Protein AF-A0A059NV87-F1 (afdb_monomer)

Foldseek 3Di:
DCLLPVDCVVVVVVLVVLVVQQCQAQQNVLFQAPPVPSDGASAAFPCCPLVVNPGTYGDLLRLLVSLVVLLVSLVVCVVVVVVVCNVSSVVSLVSSVRSLVVQLDPQQKDDPDQQAIAGAADDDDDPADGPRRWHFGQLLSLSSLLSVLSSCVSVVHCSCVSVSRNHLLCCVPPFWDADPVLRATWGFRGRPPTPDTDTDFLQSVLSSVVSVVSCVPVSVHDSDDLSNLVRHLSLLVVQWAVPDQLIWGARHSDDDPPDPDGTHDPVGHPCLLSLLSCLLSCLSPVVSVVSSVSNCVRCVVVDDPVSVVNSVVSNSVSVSD

pLDDT: mean 88.06, std 12.34, range [37.28, 98.75]

Secondary structure (DSSP, 8-state):
-HHHH--THHHHHHHHHHHHHHHTSHHHHTPPPTTSSSPPPSS-B-TTGGGTTS---B-HHHHHHHHHHHHHHHHHHHHTT-GGGHHHHHHHHHHHHHHHTTT--GGGEEESSSS-EEEPPPP-SSS--BTTTB-S--GGGHHHHHHHHHHHHHHT--TTHHHHHHHHHHIIIII-EEETTTTEEE-BSS-TTSSS--BPBHHHHHHHHHHHHHHHHTT---SS-HHHHHHHHTHHHHHEE-SSSSPEE-SBSS--TT-S-S-B-GGG-TTGGGGGGGGGGGGT-HHHHHHHHHHHHHHTTTS-HHHHHHHHHHHHHHHT-

InterPro domains:
  IPR008928 Six-hairpin glycosidase superfamily [SSF48208] (1-237)

Structure (mmCIF, N/CA/C/O backbone):
data_AF-A0A059NV87-F1
#
_entry.id   AF-A0A059NV87-F1
#
loop_
_atom_site.group_PDB
_atom_site.id
_atom_site.type_symbol
_atom_site.label_atom_id
_atom_site.label_alt_id
_atom_site.label_comp_id
_atom_site.label_asym_id
_atom_site.label_entity_id
_atom_site.label_seq_id
_atom_site.pdbx_PDB_ins_code
_atom_site.Cartn_x
_atom_site.Cartn_y
_atom_site.Cartn_z
_atom_site.occupancy
_atom_site.B_iso_or_equiv
_atom_site.auth_seq_id
_atom_site.auth_comp_id
_atom_site.auth_asym_id
_atom_site.auth_atom_id
_atom_site.pdbx_PDB_model_num
ATOM 1 N N . MET A 1 1 ? -1.826 -10.999 12.608 1.00 88.25 1 MET A N 1
ATOM 2 C CA . MET A 1 1 ? -1.957 -11.795 13.847 1.00 88.25 1 MET A CA 1
ATOM 3 C C . MET A 1 1 ? -3.410 -11.966 14.254 1.00 88.25 1 MET A C 1
ATOM 5 O O . MET A 1 1 ? -3.909 -13.030 13.952 1.00 88.25 1 MET A O 1
ATOM 9 N N . TYR A 1 2 ? -4.122 -10.963 14.798 1.00 92.38 2 TYR A N 1
ATOM 10 C CA . TYR A 1 2 ? -5.542 -11.130 15.187 1.00 92.38 2 TYR A CA 1
ATOM 11 C C . TYR A 1 2 ? -6.409 -11.797 14.104 1.00 92.38 2 TYR A C 1
ATOM 13 O O . TYR A 1 2 ? -7.003 -12.829 14.375 1.00 92.38 2 TYR A O 1
ATOM 21 N N . LYS A 1 3 ? -6.399 -11.284 12.859 1.00 87.38 3 LYS A N 1
ATOM 22 C CA . LYS A 1 3 ? -7.181 -11.863 11.742 1.00 87.38 3 LYS A CA 1
ATOM 23 C C . LYS A 1 3 ? -6.909 -13.361 11.493 1.00 87.38 3 LYS A C 1
ATOM 25 O O . LYS A 1 3 ? -7.774 -14.028 10.958 1.00 87.38 3 LYS A O 1
ATOM 30 N N . ALA A 1 4 ? -5.734 -13.862 11.874 1.00 87.75 4 ALA A N 1
ATOM 31 C CA . ALA A 1 4 ? -5.330 -15.257 11.699 1.00 87.75 4 ALA A CA 1
ATOM 32 C C . ALA A 1 4 ? -5.584 -16.130 12.941 1.00 87.75 4 ALA A C 1
ATOM 34 O O . ALA A 1 4 ? -5.682 -17.342 12.830 1.00 87.75 4 ALA A O 1
ATOM 35 N N . THR A 1 5 ? -5.630 -15.545 14.142 1.00 90.38 5 THR A N 1
ATOM 36 C CA . THR A 1 5 ? -5.678 -16.317 15.398 1.00 90.38 5 THR A CA 1
ATOM 37 C C . THR A 1 5 ? -6.945 -16.096 16.216 1.00 90.38 5 THR A C 1
ATOM 39 O O . THR A 1 5 ? -7.173 -16.832 17.169 1.00 90.38 5 THR A O 1
ATOM 42 N N . GLY A 1 6 ? -7.714 -15.044 15.925 1.00 91.88 6 GLY A N 1
ATOM 43 C CA . GLY A 1 6 ? -8.832 -14.577 16.752 1.00 91.88 6 GLY A CA 1
ATOM 44 C C . GLY A 1 6 ? -8.427 -14.046 18.135 1.00 91.88 6 GLY A C 1
ATOM 45 O O . GLY A 1 6 ? -9.288 -13.738 18.948 1.00 91.88 6 GLY A O 1
ATOM 46 N N . ASP A 1 7 ? -7.126 -13.942 18.427 1.00 95.44 7 ASP A N 1
ATOM 47 C CA . ASP A 1 7 ? -6.624 -13.611 19.767 1.00 95.44 7 ASP A CA 1
ATOM 48 C C . ASP A 1 7 ? -6.532 -12.088 19.959 1.00 95.44 7 ASP A C 1
ATOM 50 O O . ASP A 1 7 ? -5.667 -11.415 19.381 1.00 95.44 7 ASP A O 1
ATOM 54 N N . GLU A 1 8 ? -7.442 -11.549 20.771 1.00 97.06 8 GLU A N 1
ATOM 55 C CA . GLU A 1 8 ? -7.602 -10.116 21.040 1.00 97.06 8 GLU A CA 1
ATOM 56 C C . GLU A 1 8 ? -6.359 -9.461 21.648 1.00 97.06 8 GLU A C 1
ATOM 58 O O . GLU A 1 8 ? -6.149 -8.266 21.430 1.00 97.06 8 GLU A O 1
ATOM 63 N N . LYS A 1 9 ? -5.454 -10.221 22.288 1.00 97.12 9 LYS A N 1
ATOM 64 C CA . LYS A 1 9 ? -4.198 -9.670 22.832 1.00 97.12 9 LYS A CA 1
ATOM 65 C C . LYS A 1 9 ? -3.378 -8.928 21.772 1.00 97.12 9 LYS A C 1
ATOM 67 O O . LYS A 1 9 ? -2.636 -7.997 22.070 1.00 97.12 9 LYS A O 1
ATOM 72 N N . TYR A 1 10 ? -3.487 -9.336 20.503 1.00 95.81 10 TYR A N 1
ATOM 73 C CA . TYR A 1 10 ? -2.784 -8.671 19.406 1.00 95.81 10 TYR A CA 1
ATOM 74 C C . TYR A 1 10 ? -3.378 -7.297 19.076 1.00 95.81 10 TYR A C 1
ATOM 76 O O . TYR A 1 10 ? -2.648 -6.424 18.610 1.00 95.81 10 TYR A O 1
ATOM 84 N N . LEU A 1 11 ? -4.674 -7.096 19.321 1.00 97.81 11 LEU A N 1
ATOM 85 C CA . LEU A 1 11 ? -5.331 -5.794 19.223 1.00 97.81 11 LEU A CA 1
ATOM 86 C C . LEU A 1 11 ? -4.971 -4.922 20.432 1.00 97.81 11 LEU A C 1
ATOM 88 O O . LEU A 1 11 ? -4.608 -3.761 20.249 1.00 97.81 11 LEU A O 1
ATOM 92 N N . GLU A 1 12 ? -4.955 -5.495 21.640 1.00 98.06 12 GLU A N 1
ATOM 93 C CA . GLU A 1 12 ? -4.510 -4.809 22.863 1.00 98.06 12 GLU A CA 1
ATOM 94 C C . GLU A 1 12 ? -3.076 -4.275 22.739 1.00 98.06 12 GLU A C 1
ATOM 96 O O . GLU A 1 12 ? -2.795 -3.142 23.126 1.00 98.06 12 GLU A O 1
ATOM 101 N N . LEU A 1 13 ? -2.173 -5.059 22.138 1.00 97.00 13 LEU A N 1
ATOM 102 C CA . LEU A 1 13 ? -0.797 -4.642 21.851 1.00 97.00 13 LEU A CA 1
ATOM 103 C C . LEU A 1 13 ? -0.711 -3.565 20.759 1.00 97.00 13 LEU A C 1
ATOM 105 O O . LEU A 1 13 ? 0.223 -2.764 20.764 1.00 97.00 13 LEU A O 1
ATOM 109 N N . PHE A 1 14 ? -1.655 -3.536 19.816 1.00 97.44 14 PHE A N 1
ATOM 110 C CA . PHE A 1 14 ? -1.652 -2.589 18.701 1.00 97.44 14 PHE A CA 1
ATOM 111 C C . PHE A 1 14 ? -2.090 -1.180 19.122 1.00 97.44 14 PHE A C 1
ATOM 113 O O . PHE A 1 14 ? -1.459 -0.193 18.734 1.00 97.44 14 PHE A O 1
ATOM 120 N N . VAL A 1 15 ? -3.150 -1.077 19.931 1.00 98.56 15 VAL A N 1
ATOM 121 C CA . VAL A 1 15 ? -3.757 0.198 20.353 1.00 98.56 15 VAL A CA 1
ATOM 122 C C . VAL A 1 15 ? -2.748 1.225 20.894 1.00 98.56 15 VAL A C 1
ATOM 124 O O . VAL A 1 15 ? -2.749 2.348 20.379 1.00 98.56 15 VAL A O 1
ATOM 127 N N . PRO A 1 16 ? -1.873 0.914 21.876 1.00 98.44 16 PRO A N 1
ATOM 128 C CA . PRO A 1 16 ? -0.924 1.899 22.397 1.00 98.44 16 PRO A CA 1
ATOM 129 C C . PRO A 1 16 ? 0.066 2.390 21.332 1.00 98.44 16 PRO A C 1
ATOM 131 O O . PRO A 1 16 ? 0.464 3.554 21.364 1.00 98.44 16 PRO A O 1
ATOM 134 N N . GLN A 1 17 ? 0.403 1.554 20.345 1.00 97.75 17 GLN A N 1
ATOM 135 C CA . GLN A 1 17 ? 1.324 1.931 19.271 1.00 97.75 17 GLN A CA 1
ATOM 136 C C . GLN A 1 17 ? 0.659 2.866 18.266 1.00 97.75 17 GLN A C 1
ATOM 138 O O . GLN A 1 17 ? 1.257 3.867 17.877 1.00 97.75 17 GLN A O 1
ATOM 143 N N . ALA A 1 18 ? -0.595 2.599 17.898 1.00 98.31 18 ALA A N 1
ATOM 144 C CA . ALA A 1 18 ? -1.378 3.507 17.064 1.00 98.31 18 ALA A CA 1
ATOM 145 C C . ALA A 1 18 ? -1.613 4.861 17.761 1.00 98.31 18 ALA A C 1
ATOM 147 O O . ALA A 1 18 ? -1.457 5.914 17.139 1.00 98.31 18 ALA A O 1
ATOM 148 N N . ASP A 1 19 ? -1.907 4.859 19.066 1.00 98.56 19 ASP A N 1
ATOM 149 C CA . ASP A 1 19 ? -1.998 6.090 19.860 1.00 98.56 19 ASP A CA 1
ATOM 150 C C . ASP A 1 19 ? -0.677 6.872 19.847 1.00 98.56 19 ASP A C 1
ATOM 152 O O . ASP A 1 19 ? -0.679 8.080 19.593 1.00 98.56 19 ASP A O 1
ATOM 156 N N . TYR A 1 20 ? 0.452 6.191 20.071 1.00 98.50 20 TYR A N 1
ATOM 157 C CA . TYR A 1 20 ? 1.771 6.813 20.020 1.00 98.50 20 TYR A CA 1
ATOM 158 C C . TYR A 1 20 ? 2.063 7.408 18.640 1.00 98.50 20 TYR A C 1
ATOM 160 O O . TYR A 1 20 ? 2.446 8.572 18.555 1.00 98.50 20 TYR A O 1
ATOM 168 N N . ILE A 1 21 ? 1.805 6.677 17.555 1.00 98.38 21 ILE A N 1
ATOM 169 C CA . ILE A 1 21 ? 1.986 7.154 16.177 1.00 98.38 21 ILE A CA 1
ATOM 170 C C . ILE A 1 21 ? 1.263 8.492 15.948 1.00 98.38 21 ILE A C 1
ATOM 172 O O . ILE A 1 21 ? 1.860 9.433 15.419 1.00 98.38 21 ILE A O 1
ATOM 176 N N . PHE A 1 22 ? 0.018 8.639 16.411 1.00 98.56 22 PHE A N 1
ATOM 177 C CA . PHE A 1 22 ? -0.718 9.903 16.281 1.00 98.56 22 PHE A CA 1
ATOM 178 C C . PHE A 1 22 ? -0.204 11.036 17.180 1.00 98.56 22 PHE A C 1
ATOM 180 O O . PHE A 1 22 ? -0.479 12.202 16.890 1.00 98.56 22 PHE A O 1
ATOM 187 N N . THR A 1 23 ? 0.560 10.735 18.235 1.00 98.00 23 THR A N 1
ATOM 188 C CA . THR A 1 23 ? 1.282 11.762 19.012 1.00 98.00 23 THR A CA 1
ATOM 189 C C . THR A 1 23 ? 2.502 12.305 18.270 1.00 98.00 23 THR A C 1
ATOM 191 O O . THR A 1 23 ? 2.997 13.369 18.624 1.00 98.00 23 THR A O 1
ATOM 194 N N . GLN A 1 24 ? 2.968 11.591 17.241 1.00 98.00 24 GLN A N 1
ATOM 195 C CA . GLN A 1 24 ? 4.155 11.936 16.460 1.00 98.00 24 GLN A CA 1
ATOM 196 C C . GLN A 1 24 ? 3.833 12.676 15.155 1.00 98.00 24 GLN A C 1
ATOM 198 O O . GLN A 1 24 ? 4.719 12.822 14.316 1.00 98.00 24 GLN A O 1
ATOM 203 N N . THR A 1 25 ? 2.591 13.128 14.954 1.00 98.06 25 THR A N 1
ATOM 204 C CA . THR A 1 25 ? 2.266 13.979 13.800 1.00 98.06 25 THR A CA 1
ATOM 205 C C . THR A 1 25 ? 2.910 15.355 13.938 1.00 98.06 25 THR A C 1
ATOM 207 O O . THR A 1 25 ? 3.085 15.870 15.044 1.00 98.06 25 THR A O 1
ATOM 210 N N . ASP A 1 26 ? 3.208 15.989 12.810 1.00 97.06 26 ASP A N 1
ATOM 211 C CA . ASP A 1 26 ? 3.838 17.305 12.758 1.00 97.06 26 ASP A CA 1
ATOM 212 C C . ASP A 1 26 ? 2.993 18.371 13.476 1.00 97.06 26 ASP A C 1
ATOM 214 O O . ASP A 1 26 ? 3.544 19.193 14.203 1.00 97.06 26 ASP A O 1
ATOM 218 N N . GLU A 1 27 ? 1.657 18.300 13.384 1.00 97.12 27 GLU A N 1
ATOM 219 C CA . GLU A 1 27 ? 0.711 19.117 14.169 1.00 97.12 27 GLU A CA 1
ATOM 220 C C . GLU A 1 27 ? 0.956 19.019 15.682 1.00 97.12 27 GLU A C 1
ATOM 222 O O . GLU A 1 27 ? 0.877 20.023 16.389 1.00 97.12 27 GLU A O 1
ATOM 227 N N . LYS A 1 28 ? 1.241 17.822 16.204 1.00 97.50 28 LYS A N 1
ATOM 228 C CA . LYS A 1 28 ? 1.484 17.611 17.641 1.00 97.50 28 LYS A CA 1
ATOM 229 C C . LYS A 1 28 ? 2.886 18.008 18.067 1.00 97.50 28 LYS A C 1
ATOM 231 O O . LYS A 1 28 ? 3.078 18.388 19.219 1.00 97.50 28 LYS A O 1
ATOM 236 N N . LEU A 1 29 ? 3.836 17.931 17.145 1.00 97.06 29 LEU A N 1
ATOM 237 C CA . LEU A 1 29 ? 5.232 18.268 17.388 1.00 97.06 29 LEU A CA 1
ATOM 238 C C . LEU A 1 29 ? 5.560 19.738 17.087 1.00 97.06 29 LEU A C 1
ATOM 240 O O . LEU A 1 29 ? 6.659 20.181 17.406 1.00 97.06 29 LEU A O 1
ATOM 244 N N . GLY A 1 30 ? 4.631 20.492 16.490 1.00 95.44 30 GLY A N 1
ATOM 245 C CA . GLY A 1 30 ? 4.865 21.871 16.054 1.00 95.44 30 GLY A CA 1
ATOM 246 C C . GLY A 1 30 ? 5.867 21.970 14.902 1.00 95.44 30 GLY A C 1
ATOM 247 O O . GLY A 1 30 ? 6.581 22.963 14.790 1.00 95.44 30 GLY A O 1
ATOM 248 N N . VAL A 1 31 ? 5.963 20.928 14.071 1.00 94.50 31 VAL A N 1
ATOM 249 C CA . VAL A 1 31 ? 6.853 20.900 12.905 1.00 94.50 31 VAL A CA 1
ATOM 250 C C . VAL A 1 31 ? 6.150 21.607 11.754 1.00 94.50 31 VAL A C 1
ATOM 252 O O . VAL A 1 31 ? 5.047 21.224 11.361 1.00 94.50 31 VAL A O 1
ATOM 255 N N . GLU A 1 32 ? 6.746 22.679 11.244 1.00 91.44 32 GLU A N 1
ATOM 256 C CA . GLU A 1 32 ? 6.192 23.410 10.107 1.00 91.44 32 GLU A CA 1
ATOM 257 C C . GLU A 1 32 ? 6.272 22.555 8.842 1.00 91.44 32 GLU A C 1
ATOM 259 O O . GLU A 1 32 ? 7.299 21.932 8.549 1.00 91.44 32 GLU A O 1
ATOM 264 N N . SER A 1 33 ? 5.163 22.517 8.113 1.00 86.62 33 SER A N 1
ATOM 265 C CA . SER A 1 33 ? 5.067 21.787 6.865 1.00 86.62 33 SER A CA 1
ATOM 266 C C . SER A 1 33 ? 5.669 22.568 5.710 1.00 86.62 33 SER A C 1
ATOM 268 O O . SER A 1 33 ? 5.784 23.787 5.716 1.00 86.62 33 SER A O 1
ATOM 270 N N . PHE A 1 34 ? 5.991 21.818 4.673 1.00 79.38 34 PHE A N 1
ATOM 271 C CA . PHE A 1 34 ? 6.418 22.299 3.383 1.00 79.38 34 PHE A CA 1
ATOM 272 C C . PHE A 1 34 ? 5.552 23.418 2.762 1.00 79.38 34 PHE A C 1
ATOM 274 O O . PHE A 1 34 ? 6.098 24.155 1.967 1.00 79.38 34 PHE A O 1
ATOM 281 N N . THR A 1 35 ? 4.280 23.638 3.126 1.00 76.25 35 THR A N 1
ATOM 282 C CA . THR A 1 35 ? 3.325 24.478 2.361 1.00 76.25 35 THR A CA 1
ATOM 283 C C . THR A 1 35 ? 3.561 25.996 2.341 1.00 76.25 35 THR A C 1
ATOM 285 O O . THR A 1 35 ? 2.733 26.704 1.775 1.00 76.25 35 THR A O 1
ATOM 288 N N . ASP A 1 36 ? 4.629 26.521 2.948 1.00 71.12 36 ASP A N 1
ATOM 289 C CA . ASP A 1 36 ? 4.913 27.966 3.090 1.00 71.12 36 ASP A CA 1
ATOM 290 C C . ASP A 1 36 ? 3.774 28.774 3.760 1.00 71.12 36 ASP A C 1
ATOM 292 O O . ASP A 1 36 ? 3.659 29.993 3.614 1.00 71.12 36 ASP A O 1
ATOM 296 N N . THR A 1 37 ? 2.899 28.103 4.515 1.00 80.00 37 THR A N 1
ATOM 297 C CA . THR A 1 37 ? 1.749 28.721 5.200 1.00 80.00 37 THR A CA 1
ATOM 298 C C . THR A 1 37 ? 1.910 28.790 6.721 1.00 80.00 37 THR A C 1
ATOM 300 O O . THR A 1 37 ? 0.931 29.085 7.405 1.00 80.00 37 THR A O 1
ATOM 303 N N . ASN A 1 38 ? 3.089 28.484 7.279 1.00 83.62 38 ASN A N 1
ATOM 304 C CA . ASN A 1 38 ? 3.307 28.323 8.726 1.00 83.62 38 ASN A CA 1
ATOM 305 C C . ASN A 1 38 ? 2.364 27.295 9.385 1.00 83.62 38 ASN A C 1
ATOM 307 O O . ASN A 1 38 ? 2.026 27.406 10.564 1.00 83.62 38 ASN A O 1
ATOM 311 N N . LEU A 1 39 ? 1.887 26.306 8.618 1.00 89.31 39 LEU A N 1
ATOM 312 C CA . LEU A 1 39 ? 0.988 25.270 9.126 1.00 89.31 39 LEU A CA 1
ATOM 313 C C . LEU A 1 39 ? 1.775 24.018 9.492 1.00 89.31 39 LEU A C 1
ATOM 315 O O . LEU A 1 39 ? 2.575 23.532 8.695 1.00 89.31 39 LEU A O 1
ATOM 319 N N . SER A 1 40 ? 1.469 23.447 10.653 1.00 94.50 40 SER A N 1
ATOM 320 C CA . SER A 1 40 ? 1.832 22.074 11.007 1.00 94.50 40 SER A CA 1
ATOM 321 C C . SER A 1 40 ? 0.678 21.138 10.655 1.00 94.50 40 SER A C 1
ATOM 323 O O . SER A 1 40 ? -0.462 21.361 11.065 1.00 94.50 40 SER A O 1
ATOM 325 N N . LEU A 1 41 ? 0.954 20.102 9.863 1.00 93.88 41 LEU A N 1
ATOM 326 C CA . LEU A 1 41 ? -0.080 19.228 9.306 1.00 93.88 41 LEU A CA 1
ATOM 327 C C . LEU A 1 41 ? -0.333 18.005 10.202 1.00 93.88 41 LEU A C 1
ATOM 329 O O . LEU A 1 41 ? 0.594 17.505 10.838 1.00 93.88 41 LEU A O 1
ATOM 333 N N . PRO A 1 42 ? -1.563 17.460 10.243 1.00 96.75 42 PRO A N 1
ATOM 334 C CA . PRO A 1 42 ? -1.883 16.250 11.004 1.00 96.75 42 PRO A CA 1
ATOM 335 C C . PRO A 1 42 ? -1.382 14.963 10.310 1.00 96.75 42 PRO A C 1
ATOM 337 O O . PRO A 1 42 ? -2.140 14.012 10.142 1.00 96.75 42 PRO A O 1
ATOM 340 N N . ALA A 1 43 ? -0.116 14.936 9.892 1.00 95.31 43 ALA A N 1
ATOM 341 C CA . ALA A 1 43 ? 0.566 13.801 9.268 1.00 95.31 43 ALA A CA 1
ATOM 342 C C . ALA A 1 43 ? 2.051 13.772 9.662 1.00 95.31 43 ALA A C 1
ATOM 344 O O . ALA A 1 43 ? 2.461 14.490 10.570 1.00 95.31 43 ALA A O 1
ATOM 345 N N . TRP A 1 44 ? 2.836 12.914 9.012 1.00 96.38 44 TRP A N 1
ATOM 346 C CA . TRP A 1 44 ? 4.244 12.676 9.321 1.00 96.38 44 TRP A CA 1
ATOM 347 C C . TRP A 1 44 ? 5.111 13.086 8.131 1.00 96.38 44 TRP A C 1
ATOM 349 O O . TRP A 1 44 ? 5.030 12.473 7.060 1.00 96.38 44 TRP A O 1
ATOM 359 N N . SER A 1 45 ? 5.932 14.117 8.310 1.00 92.62 45 SER A N 1
ATOM 360 C CA . SER A 1 45 ? 6.956 14.469 7.330 1.00 92.62 45 SER A CA 1
ATOM 361 C C . SER A 1 45 ? 8.199 13.592 7.448 1.00 92.62 45 SER A C 1
ATOM 363 O O . SER A 1 45 ? 8.437 12.908 8.444 1.00 92.62 45 SER A O 1
ATOM 365 N N . ASP A 1 46 ? 9.043 13.659 6.424 1.00 88.56 46 ASP A N 1
ATOM 366 C CA . ASP A 1 46 ? 10.395 13.104 6.447 1.00 88.56 46 ASP A CA 1
ATOM 367 C C . ASP A 1 46 ? 11.390 13.921 7.290 1.00 88.56 46 ASP A C 1
ATOM 369 O O . ASP A 1 46 ? 12.579 13.605 7.299 1.00 88.56 46 ASP A O 1
ATOM 373 N N . ARG A 1 47 ? 10.938 14.994 7.955 1.00 89.12 47 ARG A N 1
ATOM 374 C CA . ARG A 1 47 ? 11.784 15.952 8.686 1.00 89.12 47 ARG A CA 1
ATOM 375 C C . ARG A 1 47 ? 12.963 16.476 7.852 1.00 89.12 47 ARG A C 1
ATOM 377 O O . ARG A 1 47 ? 14.075 16.647 8.355 1.00 89.12 47 ARG A O 1
ATOM 384 N N . GLY A 1 48 ? 12.731 16.656 6.551 1.00 83.75 48 GLY A N 1
ATOM 385 C CA . GLY A 1 48 ? 13.712 17.142 5.589 1.00 83.75 48 GLY A CA 1
ATOM 386 C C . GLY A 1 48 ? 14.782 16.125 5.197 1.00 83.75 48 GLY A C 1
ATOM 387 O O . GLY A 1 48 ? 15.769 16.504 4.564 1.00 83.75 48 GLY A O 1
ATOM 388 N N . HIS A 1 49 ? 14.616 14.844 5.542 1.00 84.69 49 HIS A N 1
ATOM 389 C CA . HIS A 1 49 ? 15.576 13.792 5.210 1.00 84.69 49 HIS A CA 1
ATOM 390 C C . HIS A 1 49 ? 15.860 13.718 3.702 1.00 84.69 49 HIS A C 1
ATOM 392 O O . HIS A 1 49 ? 17.023 13.726 3.297 1.00 84.69 49 HIS A O 1
ATOM 398 N N . TYR A 1 50 ? 14.824 13.731 2.859 1.00 76.88 50 TYR A N 1
ATOM 399 C CA . TYR A 1 50 ? 14.986 13.635 1.403 1.00 76.88 50 TYR A CA 1
ATOM 400 C C . TYR A 1 50 ? 15.198 14.990 0.721 1.00 76.88 50 TYR A C 1
ATOM 402 O O . TYR A 1 50 ? 15.467 15.053 -0.477 1.00 76.88 50 TYR A O 1
ATOM 410 N N . THR A 1 51 ? 15.112 16.086 1.473 1.00 74.62 51 THR A N 1
ATOM 411 C CA . THR A 1 51 ? 15.258 17.455 0.958 1.00 74.62 51 THR A CA 1
ATOM 412 C C . THR A 1 51 ? 16.541 18.121 1.455 1.00 74.62 51 THR A C 1
ATOM 414 O O . THR A 1 51 ? 16.693 19.335 1.308 1.00 74.62 51 THR A O 1
ATOM 417 N N . ALA A 1 52 ? 17.437 17.363 2.100 1.00 79.56 52 ALA A N 1
ATOM 418 C CA . ALA A 1 52 ? 18.630 17.875 2.775 1.00 79.56 52 ALA A CA 1
ATOM 419 C C . ALA A 1 52 ? 18.321 19.037 3.745 1.00 79.56 52 ALA A C 1
ATOM 421 O O . ALA A 1 52 ? 19.011 20.055 3.760 1.00 79.56 52 ALA A O 1
ATOM 422 N N . GLY A 1 53 ? 17.234 18.913 4.510 1.00 80.94 53 GLY A N 1
ATOM 423 C CA . GLY A 1 53 ? 16.806 19.885 5.520 1.00 80.94 53 GLY A CA 1
ATOM 424 C C . GLY A 1 53 ? 16.142 21.153 4.978 1.00 80.94 53 GLY A C 1
ATOM 425 O O . GLY A 1 53 ? 15.791 22.022 5.767 1.00 80.94 53 GLY A O 1
ATOM 426 N N . LYS A 1 54 ? 15.956 21.284 3.656 1.00 79.81 54 LYS A N 1
ATOM 427 C CA . LYS A 1 54 ? 15.339 22.483 3.057 1.00 79.81 54 LYS A CA 1
ATOM 428 C C . LYS A 1 54 ? 13.886 22.718 3.485 1.00 79.81 54 LYS A C 1
ATOM 430 O O . LYS A 1 54 ? 13.502 23.870 3.631 1.00 79.81 54 LYS A O 1
ATOM 435 N N . PHE A 1 55 ? 13.088 21.663 3.637 1.00 82.75 55 PHE A N 1
ATOM 436 C CA . PHE A 1 55 ? 11.694 21.731 4.083 1.00 82.75 55 PHE A CA 1
ATOM 437 C C . PHE A 1 55 ? 11.222 20.354 4.565 1.00 82.75 55 PHE A C 1
ATOM 439 O O . PHE A 1 55 ? 11.809 19.339 4.209 1.00 82.75 55 PHE A O 1
ATOM 446 N N . ASN A 1 56 ? 10.143 20.300 5.346 1.00 87.19 56 ASN A N 1
ATOM 447 C CA . ASN A 1 56 ? 9.583 19.044 5.854 1.00 87.19 56 ASN A CA 1
ATOM 448 C C . ASN A 1 56 ? 8.450 18.558 4.945 1.00 87.19 56 ASN A C 1
ATOM 450 O O . ASN A 1 56 ? 7.350 19.118 4.971 1.00 87.19 56 ASN A O 1
ATOM 454 N N . TYR A 1 57 ? 8.696 17.521 4.141 1.00 85.62 57 TYR A N 1
ATOM 455 C CA . TYR A 1 57 ? 7.719 17.049 3.159 1.00 85.62 57 TYR A CA 1
ATOM 456 C C . TYR A 1 57 ? 6.895 15.883 3.706 1.00 85.62 57 TYR A C 1
ATOM 458 O O . TYR A 1 57 ? 7.439 14.896 4.200 1.00 85.62 57 TYR A O 1
ATOM 466 N N . THR A 1 58 ? 5.568 15.969 3.581 1.00 88.25 58 THR A N 1
ATOM 467 C CA . THR A 1 58 ? 4.665 14.852 3.895 1.00 88.25 58 THR A CA 1
ATOM 468 C C . THR A 1 58 ? 4.395 14.047 2.628 1.00 88.25 58 THR A C 1
ATOM 470 O O . THR A 1 58 ? 3.763 14.541 1.698 1.00 88.25 58 THR A O 1
ATOM 473 N N . TYR A 1 59 ? 4.836 12.790 2.595 1.00 87.50 59 TYR A N 1
ATOM 474 C CA . TYR A 1 59 ? 4.648 11.920 1.433 1.00 87.50 59 TYR A CA 1
ATOM 475 C C . TYR A 1 59 ? 3.317 11.149 1.513 1.00 87.50 59 TYR A C 1
ATOM 477 O O . TYR A 1 59 ? 3.019 10.561 2.565 1.00 87.50 59 TYR A O 1
ATOM 485 N N . PRO A 1 60 ? 2.535 11.079 0.414 1.00 89.31 60 PRO A N 1
ATOM 486 C CA . PRO A 1 60 ? 1.325 10.261 0.358 1.00 89.31 60 PRO A CA 1
ATOM 487 C C . PRO A 1 60 ? 1.606 8.796 0.697 1.00 89.31 60 PRO A C 1
ATOM 489 O O . PRO A 1 60 ? 0.922 8.227 1.542 1.00 89.31 60 PRO A O 1
ATOM 492 N N . VAL A 1 61 ? 2.666 8.208 0.123 1.00 87.88 61 VAL A N 1
ATOM 493 C CA . VAL A 1 61 ? 3.049 6.808 0.372 1.00 87.88 61 VAL A CA 1
ATOM 494 C C . VAL A 1 61 ? 3.286 6.528 1.859 1.00 87.88 61 VAL A C 1
ATOM 496 O O . VAL A 1 61 ? 2.725 5.571 2.383 1.00 87.88 61 VAL A O 1
ATOM 499 N N . HIS A 1 62 ? 4.014 7.392 2.577 1.00 91.56 62 HIS A N 1
ATOM 500 C CA . HIS A 1 62 ? 4.241 7.216 4.018 1.00 91.56 62 HIS A CA 1
ATOM 501 C C . HIS A 1 62 ? 2.932 7.322 4.798 1.00 91.56 62 HIS A C 1
ATOM 503 O O . HIS A 1 62 ? 2.665 6.517 5.686 1.00 91.56 62 HIS A 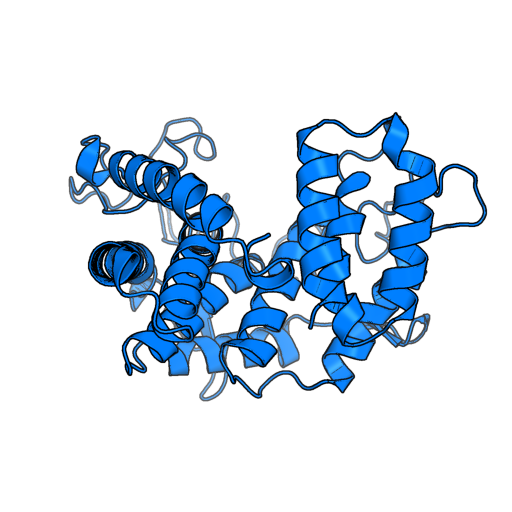O 1
ATOM 509 N N . THR A 1 63 ? 2.082 8.283 4.429 1.00 95.06 63 THR A N 1
ATOM 510 C CA . THR A 1 63 ? 0.769 8.453 5.059 1.00 95.06 63 THR A CA 1
ATOM 511 C C . THR A 1 63 ? -0.091 7.204 4.863 1.00 95.06 63 THR A C 1
ATOM 513 O O . THR A 1 63 ? -0.683 6.720 5.826 1.00 95.06 63 THR A O 1
ATOM 516 N N . GLY A 1 64 ? -0.110 6.632 3.656 1.00 95.44 64 GLY A N 1
ATOM 517 C CA . GLY A 1 64 ? -0.790 5.371 3.359 1.00 95.44 64 GLY A CA 1
ATOM 518 C C . GLY A 1 64 ? -0.225 4.195 4.156 1.00 95.44 64 GLY A C 1
ATOM 519 O O . GLY A 1 64 ? -0.981 3.495 4.818 1.00 95.44 64 GLY A O 1
ATOM 520 N N . MET A 1 65 ? 1.099 4.018 4.178 1.00 94.31 65 MET A N 1
ATOM 521 C CA . MET A 1 65 ? 1.755 2.941 4.935 1.00 94.31 65 MET A CA 1
ATOM 522 C C . MET A 1 65 ? 1.475 3.008 6.443 1.00 94.31 65 MET A C 1
ATOM 524 O O . MET A 1 65 ? 1.335 1.968 7.080 1.00 94.31 65 MET A O 1
ATOM 528 N N . ILE A 1 66 ? 1.374 4.213 7.012 1.00 97.56 66 ILE A N 1
ATOM 529 C CA . ILE A 1 66 ? 1.077 4.413 8.436 1.00 97.56 66 ILE A CA 1
ATOM 530 C C . ILE A 1 66 ? -0.413 4.201 8.725 1.00 97.56 66 ILE A C 1
ATOM 532 O O . ILE A 1 66 ? -0.774 3.524 9.687 1.00 97.56 66 ILE A O 1
ATOM 536 N N . THR A 1 67 ? -1.293 4.776 7.904 1.00 98.38 67 THR A N 1
ATOM 537 C CA . THR A 1 67 ? -2.741 4.756 8.166 1.00 98.38 67 THR A CA 1
ATOM 538 C C . THR A 1 67 ? -3.402 3.440 7.779 1.00 98.38 67 THR A C 1
ATOM 540 O O . THR A 1 67 ? -4.345 3.036 8.450 1.00 98.38 67 THR A O 1
ATOM 543 N N . LEU A 1 68 ? -2.914 2.721 6.768 1.00 96.94 68 LEU A N 1
ATOM 544 C CA . LEU A 1 68 ? -3.512 1.463 6.321 1.00 96.94 68 LEU A CA 1
ATOM 545 C C . LEU A 1 68 ? -3.651 0.398 7.431 1.00 96.94 68 LEU A C 1
ATOM 547 O O . LEU A 1 68 ? -4.761 -0.108 7.613 1.00 96.94 68 LEU A O 1
ATOM 551 N N . PRO A 1 69 ? -2.603 0.037 8.205 1.00 96.06 69 PRO A N 1
ATOM 552 C CA . PRO A 1 69 ? -2.759 -0.932 9.292 1.00 96.06 69 PRO A CA 1
ATOM 553 C C . PRO A 1 69 ? -3.710 -0.436 10.393 1.00 96.06 69 PRO A C 1
ATOM 555 O O . PRO A 1 69 ? -4.437 -1.238 10.975 1.00 96.06 69 PRO A O 1
ATOM 558 N N . ILE A 1 70 ? -3.759 0.876 10.642 1.00 98.50 70 ILE A N 1
ATOM 559 C CA . ILE A 1 70 ? -4.688 1.496 11.598 1.00 98.50 70 ILE A CA 1
ATOM 560 C C . ILE A 1 70 ? -6.131 1.385 11.095 1.00 98.50 70 ILE A C 1
ATOM 562 O O . ILE A 1 70 ? -7.017 0.990 11.844 1.00 98.50 70 ILE A O 1
ATOM 566 N N . LEU A 1 71 ? -6.377 1.664 9.818 1.00 98.25 71 LEU A N 1
ATOM 567 C CA . LEU A 1 71 ? -7.693 1.531 9.195 1.00 98.25 71 LEU A CA 1
ATOM 568 C C . LEU A 1 71 ? -8.170 0.078 9.173 1.00 98.25 71 LEU A C 1
ATOM 570 O O . LEU A 1 71 ? -9.341 -0.185 9.416 1.00 98.25 71 LEU A O 1
ATOM 574 N N . ARG A 1 72 ? -7.266 -0.885 8.986 1.00 95.81 72 ARG A N 1
ATOM 575 C CA . ARG A 1 72 ? -7.605 -2.304 9.142 1.00 95.81 72 ARG A CA 1
ATOM 576 C C . ARG A 1 72 ? -7.959 -2.687 10.567 1.00 95.81 72 ARG A C 1
ATOM 578 O O . ARG A 1 72 ? -8.813 -3.549 10.745 1.00 95.81 72 ARG A O 1
ATOM 585 N N . PHE A 1 73 ? -7.314 -2.092 11.570 1.00 97.75 73 PHE A N 1
ATOM 586 C CA . PHE A 1 73 ? -7.745 -2.255 12.957 1.00 97.75 73 PHE A CA 1
ATOM 587 C C . PHE A 1 73 ? -9.178 -1.740 13.130 1.00 97.75 73 PHE A C 1
ATOM 589 O O . PHE A 1 73 ? -10.007 -2.469 13.662 1.00 97.75 73 PHE A O 1
ATOM 596 N N . VAL A 1 74 ? -9.496 -0.548 12.606 1.00 97.94 74 VAL A N 1
ATOM 597 C CA . VAL A 1 74 ? -10.862 0.006 12.651 1.00 97.94 74 VAL A CA 1
ATOM 598 C C . VAL A 1 74 ? -11.862 -0.949 11.997 1.00 97.94 74 VAL A C 1
ATOM 600 O O . VAL A 1 74 ? -12.856 -1.305 12.621 1.00 97.94 74 VAL A O 1
ATOM 603 N N . GLU A 1 75 ? -11.587 -1.405 10.773 1.00 96.25 75 GLU A N 1
ATOM 604 C CA . GLU A 1 75 ? -12.453 -2.350 10.058 1.00 96.25 75 GLU A CA 1
ATOM 605 C C . GLU A 1 75 ? -12.638 -3.650 10.849 1.00 96.25 75 GLU A C 1
ATOM 607 O O . GLU A 1 75 ? -13.749 -4.164 10.950 1.00 96.25 75 GLU A O 1
ATOM 612 N N . THR A 1 76 ? -11.557 -4.166 11.439 1.00 96.12 76 THR A N 1
ATOM 613 C CA . THR A 1 76 ? -11.570 -5.396 12.238 1.00 96.12 76 THR A CA 1
ATOM 614 C C . THR A 1 76 ? -12.459 -5.249 13.468 1.00 96.12 76 THR A C 1
ATOM 616 O O . THR A 1 76 ? -13.275 -6.128 13.719 1.00 96.12 76 THR A O 1
ATOM 619 N N . VAL A 1 77 ? -12.335 -4.144 14.208 1.00 97.56 77 VAL A N 1
ATOM 620 C CA . V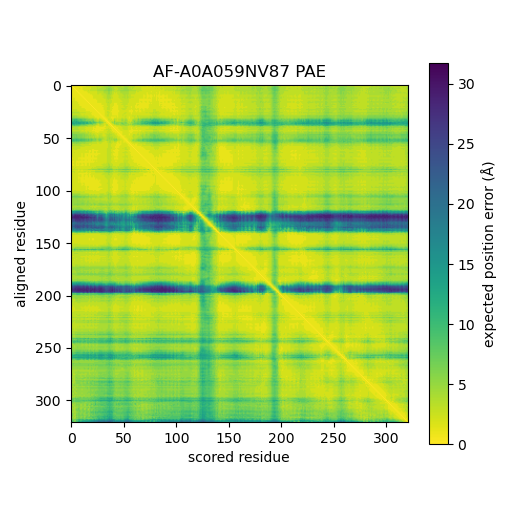AL A 1 77 ? -13.177 -3.862 15.379 1.00 97.56 77 VAL A CA 1
ATOM 621 C C . VAL A 1 77 ? -14.645 -3.781 14.978 1.00 97.56 77 VAL A C 1
ATOM 623 O O . VAL A 1 77 ? -15.473 -4.439 15.598 1.00 97.56 77 VAL A O 1
ATOM 626 N N . LYS A 1 78 ? -14.954 -3.043 13.904 1.00 94.81 78 LYS A N 1
ATOM 627 C CA . LYS A 1 78 ? -16.337 -2.841 13.447 1.00 94.81 78 LYS A CA 1
ATOM 628 C C . LYS A 1 78 ? -16.974 -4.091 12.841 1.00 94.81 78 LYS A C 1
ATOM 630 O O . LYS A 1 78 ? -18.178 -4.250 12.942 1.00 94.81 78 LYS A O 1
ATOM 635 N N . SER A 1 79 ? -16.196 -4.961 12.198 1.00 94.50 79 SER A N 1
ATOM 636 C CA . SER A 1 79 ? -16.734 -6.167 11.544 1.00 94.50 79 SER A CA 1
ATOM 637 C C . SER A 1 79 ? -16.915 -7.349 12.498 1.00 94.50 79 SER A C 1
ATOM 639 O O . SER A 1 79 ? -17.591 -8.305 12.137 1.00 94.50 79 SER A O 1
ATOM 641 N N . ASN A 1 80 ? -16.271 -7.316 13.669 1.00 96.06 80 ASN A N 1
ATOM 642 C CA . ASN A 1 80 ? -16.305 -8.398 14.660 1.00 96.06 80 ASN A CA 1
ATOM 643 C C . ASN A 1 80 ? -16.958 -7.963 15.985 1.00 96.06 80 ASN A C 1
ATOM 645 O O . ASN A 1 80 ? -16.770 -8.650 16.984 1.00 96.06 80 ASN A O 1
ATOM 649 N N . ASP A 1 81 ? -17.669 -6.828 16.001 1.00 94.19 81 ASP A N 1
ATOM 650 C CA . ASP A 1 81 ? -18.393 -6.299 17.168 1.00 94.19 81 ASP A CA 1
ATOM 651 C C . ASP A 1 81 ? -17.540 -6.265 18.456 1.00 94.19 81 ASP A C 1
ATOM 653 O O . ASP A 1 81 ? -17.938 -6.722 19.527 1.00 94.19 81 ASP A O 1
ATOM 657 N N . LEU A 1 82 ? -16.305 -5.756 18.345 1.00 97.12 82 LEU A N 1
ATOM 658 C CA . LEU A 1 82 ? -15.358 -5.711 19.465 1.00 97.12 82 LEU A CA 1
ATOM 659 C C . LEU A 1 82 ? -15.544 -4.439 20.308 1.00 97.12 82 LEU A C 1
ATOM 661 O O . LEU A 1 82 ? -14.685 -3.551 20.295 1.00 97.12 82 LEU A O 1
ATOM 665 N N . ASP A 1 83 ? -16.646 -4.369 21.058 1.00 97.06 83 ASP A N 1
ATOM 666 C CA . ASP A 1 83 ? -17.107 -3.187 21.815 1.00 97.06 83 ASP A CA 1
ATOM 667 C C . ASP A 1 83 ? -16.004 -2.496 22.641 1.00 97.06 83 ASP A C 1
ATOM 669 O O . ASP A 1 83 ? -15.887 -1.271 22.666 1.00 97.06 83 ASP A O 1
ATOM 673 N N . GLN A 1 84 ? -15.122 -3.271 23.281 1.00 97.69 84 GLN A N 1
ATOM 674 C CA . GLN A 1 84 ? -14.026 -2.742 24.109 1.00 97.69 84 GLN A CA 1
ATOM 675 C C . GLN A 1 84 ? -13.022 -1.854 23.343 1.00 97.69 84 GLN A C 1
ATOM 677 O O . GLN A 1 84 ? -12.271 -1.091 23.956 1.00 97.69 84 GLN A O 1
ATOM 682 N N . PHE A 1 85 ? -12.990 -1.946 22.010 1.00 98.50 85 PHE A N 1
ATOM 683 C CA . PHE A 1 85 ? -12.113 -1.166 21.140 1.00 98.50 85 PHE A CA 1
ATOM 684 C C . PHE A 1 85 ? -12.853 -0.092 20.329 1.00 98.50 85 PHE A C 1
ATOM 686 O O . PHE A 1 85 ? -12.193 0.644 19.590 1.00 98.50 85 PHE A O 1
ATOM 693 N N . GLU A 1 86 ? -14.177 0.035 20.451 1.00 97.88 86 GLU A N 1
ATOM 694 C CA . GLU A 1 86 ? -15.000 0.898 19.591 1.00 97.88 86 GLU A CA 1
ATOM 695 C C . GLU A 1 86 ? -14.570 2.374 19.661 1.00 97.88 86 GLU A C 1
ATOM 697 O O . GLU A 1 86 ? -14.227 2.975 18.639 1.00 97.88 86 GLU A O 1
ATOM 702 N N . ASP A 1 87 ? -14.420 2.921 20.872 1.00 98.44 87 ASP A N 1
ATOM 703 C CA . ASP A 1 87 ? -13.945 4.297 21.092 1.00 98.44 87 ASP A CA 1
ATOM 704 C C . ASP A 1 87 ? -12.580 4.562 20.432 1.00 98.44 87 ASP A C 1
ATOM 706 O O . ASP A 1 87 ? -12.301 5.649 19.905 1.00 98.44 87 ASP A O 1
ATOM 710 N N . LYS A 1 88 ? -11.688 3.562 20.461 1.00 98.50 88 LYS A N 1
ATOM 711 C CA . LYS A 1 88 ? -10.368 3.650 19.824 1.00 98.50 88 LYS A CA 1
ATOM 712 C C . LYS A 1 88 ? -10.493 3.595 18.311 1.00 98.50 88 LYS A C 1
ATOM 714 O O . LYS A 1 88 ? -9.836 4.385 17.633 1.00 98.50 88 LYS A O 1
ATOM 719 N N . ALA A 1 89 ? -11.332 2.707 17.789 1.00 98.50 89 ALA A N 1
ATOM 720 C CA . ALA A 1 89 ? -11.582 2.585 16.364 1.00 98.50 89 ALA A CA 1
ATOM 721 C C . ALA A 1 89 ? -12.141 3.895 15.785 1.00 98.50 89 ALA A C 1
ATOM 723 O O . ALA A 1 89 ? -11.610 4.403 14.797 1.00 98.50 89 ALA A O 1
ATOM 724 N N . ASP A 1 90 ? -13.118 4.517 16.442 1.00 98.38 90 ASP A N 1
ATOM 725 C CA . ASP A 1 90 ? -13.692 5.789 15.998 1.00 98.38 90 ASP A CA 1
ATOM 726 C C . ASP A 1 90 ? -12.693 6.948 16.073 1.00 98.38 90 ASP A C 1
ATOM 728 O O . ASP A 1 90 ? -12.563 7.743 15.129 1.00 98.38 90 ASP A O 1
ATOM 732 N N . LYS A 1 91 ? -11.906 7.019 17.155 1.00 98.56 91 LYS A N 1
ATOM 733 C CA . LYS A 1 91 ? -10.803 7.983 17.264 1.00 98.56 91 LYS A CA 1
ATOM 734 C C . LYS A 1 91 ? -9.811 7.814 16.111 1.00 98.56 91 LYS A C 1
ATOM 736 O O . LYS A 1 91 ? -9.429 8.803 15.478 1.00 98.56 91 LYS A O 1
ATOM 741 N N . PHE A 1 92 ? -9.373 6.588 15.842 1.00 98.75 92 PHE A N 1
ATOM 742 C CA . PHE A 1 92 ? -8.388 6.294 14.805 1.00 98.75 92 PHE A CA 1
ATOM 743 C C . PHE A 1 92 ? -8.925 6.515 13.395 1.00 98.75 92 PHE A C 1
ATOM 745 O O . PHE A 1 92 ? -8.183 7.034 12.557 1.00 98.75 92 PHE A O 1
ATOM 752 N N . LEU A 1 93 ? -10.201 6.224 13.136 1.00 98.50 93 LEU A N 1
ATOM 753 C CA . LEU A 1 93 ? -10.853 6.543 11.869 1.00 98.50 93 LEU A CA 1
ATOM 754 C C . LEU A 1 93 ? -10.810 8.053 11.616 1.00 98.50 93 LEU A C 1
ATOM 756 O O . LEU A 1 93 ? -10.322 8.501 10.578 1.00 98.50 93 LEU A O 1
ATOM 760 N N . LYS A 1 94 ? -11.222 8.856 12.606 1.00 98.31 94 LYS A N 1
ATOM 761 C CA . LYS A 1 94 ? -11.202 10.321 12.511 1.00 98.31 94 LYS A CA 1
ATOM 762 C C . LYS A 1 94 ? -9.796 10.872 12.266 1.00 98.31 94 LYS A C 1
ATOM 764 O O . LYS A 1 94 ? -9.619 11.742 11.414 1.00 98.31 94 LYS A O 1
ATOM 769 N N . LEU A 1 95 ? -8.796 10.399 13.011 1.00 98.56 95 LEU A N 1
ATOM 770 C CA . LEU A 1 95 ? -7.415 10.871 12.866 1.00 98.56 95 LEU A CA 1
ATOM 771 C C . LEU A 1 95 ? -6.801 10.459 11.522 1.00 98.56 95 LEU A C 1
ATOM 773 O O . LEU A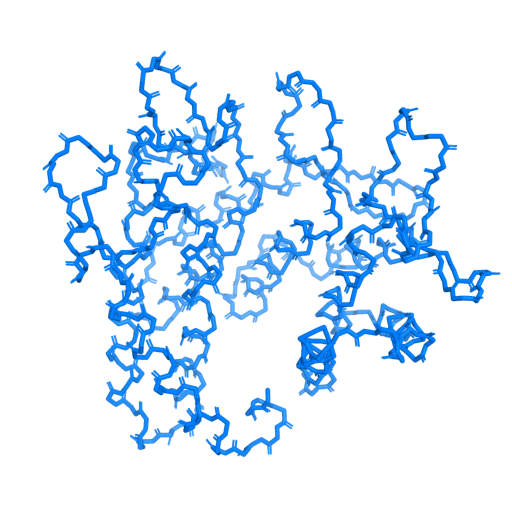 1 95 ? -6.163 11.288 10.875 1.00 98.56 95 LEU A O 1
ATOM 777 N N . SER A 1 96 ? -7.061 9.232 11.064 1.00 98.56 96 SER A N 1
ATOM 778 C CA . SER A 1 96 ? -6.616 8.756 9.749 1.00 98.56 96 SER A CA 1
ATOM 779 C C . SER A 1 96 ? -7.230 9.586 8.623 1.00 98.56 96 SER A C 1
ATOM 781 O O . SER A 1 96 ? -6.512 10.016 7.726 1.00 98.56 96 SER A O 1
ATOM 783 N N . GLY A 1 97 ? -8.525 9.912 8.709 1.00 98.19 97 GLY A N 1
ATOM 784 C CA . GLY A 1 97 ? -9.193 10.780 7.735 1.00 98.19 97 GLY A CA 1
ATOM 785 C C . GLY A 1 97 ? -8.541 12.160 7.610 1.00 98.19 97 GLY A C 1
ATOM 786 O O . GLY A 1 97 ? -8.337 12.646 6.499 1.00 98.19 97 GLY A O 1
ATOM 787 N N . ARG A 1 98 ? -8.137 12.771 8.736 1.00 97.88 98 ARG A N 1
ATOM 788 C CA . ARG A 1 98 ? -7.409 14.056 8.732 1.00 97.88 98 ARG A CA 1
ATOM 789 C C . ARG A 1 98 ? -6.051 13.946 8.036 1.00 97.88 98 ARG A C 1
ATOM 791 O O . ARG A 1 98 ? -5.704 14.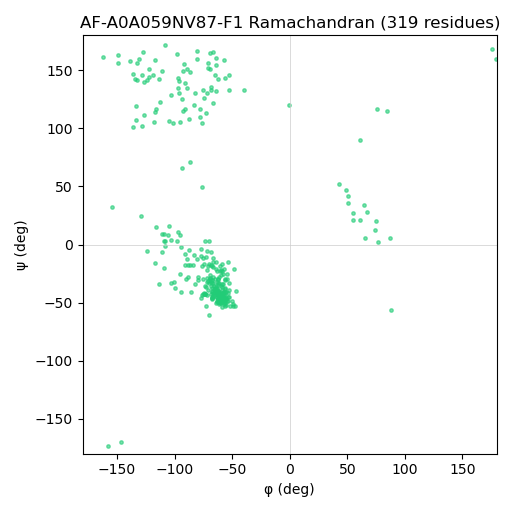845 7.276 1.00 97.88 98 ARG A O 1
ATOM 798 N N . ALA A 1 99 ? -5.310 12.867 8.287 1.00 97.81 99 ALA A N 1
ATOM 799 C CA . ALA A 1 99 ? -4.009 12.635 7.663 1.00 97.81 99 ALA A CA 1
ATOM 800 C C . ALA A 1 99 ? -4.140 12.393 6.147 1.00 97.81 99 ALA A C 1
ATOM 802 O O . ALA A 1 99 ? -3.406 12.980 5.355 1.00 97.81 99 ALA A O 1
ATOM 803 N N . LEU A 1 100 ? -5.117 11.583 5.724 1.00 97.00 100 LEU A N 1
ATOM 804 C CA . LEU A 1 100 ? -5.360 11.277 4.310 1.00 97.00 100 LEU A CA 1
ATOM 805 C C . LEU A 1 100 ? -5.801 12.507 3.501 1.00 97.00 100 LEU A C 1
ATOM 807 O O . LEU A 1 100 ? -5.378 12.680 2.355 1.00 97.00 100 LEU A O 1
ATOM 811 N N . ALA A 1 101 ? -6.605 13.385 4.106 1.00 95.44 101 ALA A N 1
ATOM 812 C CA . ALA A 1 101 ? -7.150 14.577 3.458 1.00 95.44 101 ALA A CA 1
ATOM 813 C C . ALA A 1 101 ? -6.095 15.639 3.091 1.00 95.44 101 ALA A C 1
ATOM 815 O O . ALA A 1 101 ? -6.387 16.544 2.306 1.00 95.44 101 ALA A O 1
ATOM 816 N N . ILE A 1 102 ? -4.877 15.553 3.638 1.00 91.38 102 ILE A N 1
ATOM 817 C CA . ILE A 1 102 ? -3.764 16.449 3.279 1.00 91.38 102 ILE A CA 1
ATOM 818 C C . ILE A 1 102 ? -3.381 16.279 1.810 1.00 91.38 102 ILE A C 1
ATOM 820 O O . ILE A 1 102 ? -3.107 17.269 1.141 1.00 91.38 102 ILE A O 1
ATOM 824 N N . HIS A 1 103 ? -3.411 15.042 1.313 1.00 89.62 103 HIS A N 1
ATOM 825 C CA . HIS A 1 103 ? -2.977 14.701 -0.046 1.00 89.62 103 HIS A CA 1
ATOM 826 C C . HIS A 1 103 ? -4.106 14.799 -1.075 1.00 89.62 103 HIS A C 1
ATOM 828 O O . HIS A 1 103 ? -3.854 14.802 -2.276 1.00 89.62 103 HIS A O 1
ATOM 834 N N . ASN A 1 104 ? -5.358 14.923 -0.622 1.00 91.50 104 ASN A N 1
ATOM 835 C CA . ASN A 1 104 ? -6.532 15.000 -1.488 1.00 91.50 104 ASN A CA 1
ATOM 836 C C . ASN A 1 104 ? -6.921 16.450 -1.793 1.00 91.50 104 ASN A C 1
ATOM 838 O O . ASN A 1 104 ? -7.966 16.938 -1.362 1.00 91.50 104 ASN A O 1
ATOM 842 N N . LYS A 1 105 ? -6.046 17.157 -2.512 1.00 87.00 105 LYS A N 1
ATOM 843 C CA . LYS A 1 105 ? -6.235 18.559 -2.914 1.00 87.00 105 LYS A CA 1
AT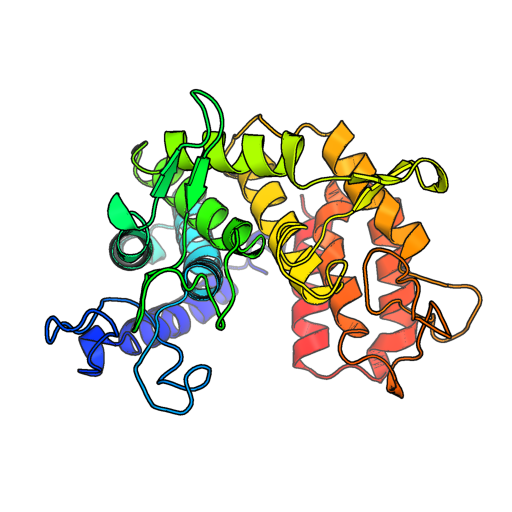OM 844 C C . LYS A 1 105 ? -6.265 18.684 -4.429 1.00 87.00 105 LYS A C 1
ATOM 846 O O . LYS A 1 105 ? -5.556 17.962 -5.118 1.00 87.00 105 LYS A O 1
ATOM 851 N N . ASP A 1 106 ? -7.068 19.608 -4.948 1.00 87.31 106 ASP A N 1
ATOM 852 C CA . ASP A 1 106 ? -7.241 19.785 -6.398 1.00 87.31 106 ASP A CA 1
ATOM 853 C C . ASP A 1 106 ? -5.941 20.186 -7.098 1.00 87.31 106 ASP A C 1
ATOM 855 O O . ASP A 1 106 ? -5.661 19.722 -8.194 1.00 87.31 106 ASP A O 1
ATOM 859 N N . ASN A 1 107 ? -5.091 20.975 -6.439 1.00 80.50 107 ASN A N 1
ATOM 860 C CA . ASN A 1 107 ? -3.771 21.345 -6.957 1.00 80.50 107 ASN A CA 1
ATOM 861 C C . ASN A 1 107 ? -2.745 20.195 -6.925 1.00 80.50 107 ASN A C 1
ATOM 863 O O . ASN A 1 107 ? -1.665 20.332 -7.495 1.00 80.50 107 ASN A O 1
ATOM 867 N N . MET A 1 108 ? -3.068 19.089 -6.251 1.00 81.50 108 MET A N 1
ATOM 868 C CA . MET A 1 108 ? -2.296 17.846 -6.243 1.00 81.50 108 MET A CA 1
ATOM 869 C C . MET A 1 108 ? -2.941 16.779 -7.129 1.00 81.50 108 MET A C 1
ATOM 871 O O . MET A 1 108 ? -2.467 15.653 -7.156 1.00 81.50 108 MET A O 1
ATOM 875 N N . TRP A 1 109 ? -4.021 17.088 -7.842 1.00 86.94 109 TRP A N 1
ATOM 876 C CA . TRP A 1 109 ? -4.699 16.161 -8.738 1.00 86.94 109 TRP A CA 1
ATOM 877 C C . TRP A 1 109 ? -4.564 16.635 -10.180 1.00 86.94 109 TRP A C 1
ATOM 879 O O . TRP A 1 109 ? -4.630 17.830 -10.469 1.00 86.94 109 TRP A O 1
ATOM 889 N N . ARG A 1 110 ? -4.394 15.690 -11.102 1.00 86.38 110 ARG A N 1
ATOM 890 C CA . ARG A 1 110 ? -4.431 15.967 -12.532 1.00 86.38 110 ARG A CA 1
ATOM 891 C C . ARG A 1 110 ? -5.305 14.946 -13.237 1.00 86.38 110 ARG A C 1
ATOM 893 O O . ARG A 1 110 ? -4.991 13.760 -13.243 1.00 86.38 110 ARG A O 1
ATOM 900 N N . ASP A 1 111 ? -6.362 15.426 -13.878 1.00 90.62 111 ASP A N 1
ATOM 901 C CA . ASP A 1 111 ? -7.120 14.628 -14.836 1.00 90.62 111 ASP A CA 1
ATOM 902 C C . ASP A 1 111 ? -6.334 14.507 -16.149 1.00 90.62 111 ASP A C 1
ATOM 904 O O . ASP A 1 111 ? -5.805 15.492 -16.677 1.00 90.62 111 ASP A O 1
ATOM 908 N N . PHE A 1 112 ? -6.254 13.284 -16.668 1.00 86.94 112 PHE A N 1
ATOM 909 C CA . PHE A 1 112 ? -5.701 12.982 -17.989 1.00 86.94 112 PHE A CA 1
ATOM 910 C C . PHE A 1 112 ? -6.818 12.768 -19.016 1.00 86.94 112 PHE A C 1
ATOM 912 O O . PHE A 1 112 ? -6.660 13.123 -20.182 1.00 86.94 112 PHE A O 1
ATOM 919 N N . SER A 1 113 ? -7.957 12.226 -18.577 1.00 92.88 113 SER A N 1
ATOM 920 C CA . SER A 1 113 ? -9.172 12.021 -19.368 1.00 92.88 113 SER A CA 1
ATOM 921 C C . SER A 1 113 ? -10.408 11.912 -18.457 1.00 92.88 113 SER A C 1
ATOM 923 O O . SER A 1 113 ? -10.319 12.094 -17.243 1.00 92.88 113 SER A O 1
ATOM 925 N N . GLU A 1 114 ? -11.576 11.591 -19.023 1.00 94.19 114 GLU A N 1
ATOM 926 C CA . GLU A 1 114 ? -12.786 11.304 -18.235 1.00 94.19 114 GLU A CA 1
ATOM 927 C C . GLU A 1 114 ? -12.620 10.083 -17.314 1.00 94.19 114 GLU A C 1
ATOM 929 O O . GLU A 1 114 ? -13.223 10.036 -16.243 1.00 94.19 114 GLU A O 1
ATOM 934 N N . SER A 1 115 ? -11.791 9.109 -17.704 1.00 95.38 115 SER A N 1
ATOM 935 C CA . SER A 1 115 ? -11.607 7.846 -16.981 1.00 95.38 115 SER A CA 1
ATOM 936 C C . SER A 1 115 ? -10.243 7.700 -16.314 1.00 95.38 115 SER A C 1
ATOM 938 O O . SER A 1 115 ? -10.042 6.726 -15.591 1.00 95.38 115 SER A O 1
ATOM 940 N N . GLU A 1 116 ? -9.311 8.628 -16.541 1.00 92.31 116 GLU A N 1
ATOM 941 C CA . GLU A 1 116 ? -7.933 8.547 -16.055 1.00 92.31 116 GLU A CA 1
ATOM 942 C C . GLU A 1 116 ? -7.461 9.862 -15.451 1.00 92.31 116 GLU A C 1
ATOM 944 O O . GLU A 1 116 ? -7.746 10.955 -15.938 1.00 92.31 116 GLU A O 1
ATOM 949 N N . GLY A 1 117 ? -6.679 9.742 -14.390 1.00 89.31 117 GLY A N 1
ATOM 950 C CA . GLY A 1 117 ? -6.124 10.868 -13.665 1.00 89.31 117 GLY A CA 1
ATOM 951 C C . GLY A 1 117 ? -5.294 10.367 -12.502 1.00 89.31 117 GLY A C 1
ATOM 952 O O . GLY A 1 117 ? -5.437 9.222 -12.062 1.00 89.31 117 GLY A O 1
ATOM 953 N N . PHE A 1 118 ? -4.401 11.214 -12.017 1.00 88.00 118 PHE A N 1
ATOM 954 C CA . PHE A 1 118 ? -3.468 10.814 -10.983 1.00 88.00 118 PHE A CA 1
ATOM 955 C C . PHE A 1 118 ? -3.085 11.963 -10.066 1.00 88.00 118 PHE A C 1
ATOM 957 O O . PHE A 1 118 ? -3.143 13.139 -10.435 1.00 88.00 118 PHE A O 1
ATOM 964 N N . TYR A 1 119 ? -2.668 11.606 -8.854 1.00 84.00 119 TYR A N 1
ATOM 965 C CA . TYR A 1 119 ? -2.118 12.577 -7.926 1.00 84.00 119 TYR A CA 1
ATOM 966 C C . TYR A 1 119 ? -0.709 12.983 -8.348 1.00 84.00 119 TYR A C 1
ATOM 968 O O . TYR A 1 119 ? 0.192 12.159 -8.500 1.00 84.00 119 TYR A O 1
ATOM 976 N N . MET A 1 120 ? -0.519 14.284 -8.475 1.00 75.31 120 MET A N 1
ATOM 977 C CA . MET A 1 120 ? 0.768 14.917 -8.666 1.00 75.31 120 MET A CA 1
ATOM 978 C C . MET A 1 120 ? 1.348 15.275 -7.293 1.00 75.31 120 MET A C 1
ATOM 980 O O . MET A 1 120 ? 0.641 15.756 -6.405 1.00 75.31 120 MET A O 1
ATOM 984 N N . GLY A 1 121 ? 2.652 15.055 -7.111 1.00 66.25 121 GLY A N 1
ATOM 985 C CA . GLY A 1 121 ? 3.362 15.576 -5.941 1.00 66.25 121 GLY A CA 1
ATOM 986 C C . GLY A 1 121 ? 3.226 17.100 -5.837 1.00 66.25 121 GLY A C 1
ATOM 987 O O . GLY A 1 121 ? 2.939 17.785 -6.819 1.00 66.25 121 GLY A O 1
ATOM 988 N N . HIS A 1 122 ? 3.431 17.647 -4.644 1.00 63.22 122 HIS A N 1
ATOM 989 C CA . HIS A 1 122 ? 3.298 19.082 -4.432 1.00 63.22 122 HIS A CA 1
ATOM 990 C C . HIS A 1 122 ? 4.467 19.828 -5.086 1.00 63.22 122 HIS A C 1
ATOM 992 O O . HIS A 1 122 ? 5.633 19.508 -4.856 1.00 63.22 122 HIS A O 1
ATOM 998 N N . SER A 1 123 ? 4.165 20.861 -5.872 1.00 53.19 123 SER A N 1
ATOM 999 C CA . SER A 1 123 ? 5.185 21.707 -6.489 1.00 53.19 123 SER A CA 1
ATOM 1000 C C . SER A 1 123 ? 5.945 22.490 -5.418 1.00 53.19 123 SER A C 1
ATOM 1002 O O . SER A 1 123 ? 5.321 23.273 -4.704 1.00 53.19 123 SER A O 1
ATOM 1004 N N . TYR A 1 124 ? 7.266 22.341 -5.332 1.00 52.25 124 TYR A N 1
ATOM 1005 C CA . TYR A 1 124 ? 8.115 23.279 -4.591 1.00 52.25 124 TYR A CA 1
ATOM 1006 C C . TYR A 1 124 ? 9.184 23.889 -5.478 1.00 52.25 124 TYR A C 1
ATOM 1008 O O . TYR A 1 124 ? 9.758 23.232 -6.346 1.00 52.25 124 TYR A O 1
ATOM 1016 N N . GLY A 1 125 ? 9.475 25.160 -5.214 1.00 40.84 125 GLY A N 1
ATOM 1017 C CA . GLY A 1 125 ? 10.715 25.810 -5.613 1.00 40.84 125 GLY A CA 1
ATOM 1018 C C . GLY A 1 125 ? 10.729 26.445 -6.997 1.00 40.84 125 GLY A C 1
ATOM 1019 O O . GLY A 1 125 ? 11.045 27.624 -7.065 1.00 40.84 125 GLY A O 1
ATOM 1020 N N . GLN A 1 126 ? 10.445 25.724 -8.091 1.00 37.28 126 GLN A N 1
ATOM 1021 C CA . GLN A 1 126 ? 10.671 26.260 -9.456 1.00 37.28 126 GLN A CA 1
ATOM 1022 C C . GLN A 1 126 ? 9.785 25.661 -10.562 1.00 37.28 126 GLN A C 1
ATOM 1024 O O . GLN A 1 126 ? 10.196 25.592 -11.714 1.00 37.28 126 GLN A O 1
ATOM 1029 N N . GLY A 1 127 ? 8.549 25.271 -10.247 1.00 42.84 127 GLY A N 1
ATOM 1030 C CA . GLY A 1 127 ? 7.642 24.713 -11.251 1.00 42.84 127 GLY A CA 1
ATOM 1031 C C . GLY A 1 127 ? 8.005 23.270 -11.607 1.00 42.84 127 GLY A C 1
ATOM 1032 O O . GLY A 1 127 ? 9.055 22.975 -12.156 1.00 42.84 127 GLY A O 1
ATOM 1033 N N . ILE A 1 128 ? 7.066 22.381 -11.293 1.00 46.53 128 ILE A N 1
ATOM 1034 C CA . ILE A 1 128 ? 7.080 20.941 -11.564 1.00 46.53 128 ILE A CA 1
ATOM 1035 C C . ILE A 1 128 ? 8.235 20.183 -10.898 1.00 46.53 128 ILE A C 1
ATOM 1037 O O . ILE A 1 128 ? 9.284 19.935 -11.480 1.00 46.53 128 ILE A O 1
ATOM 1041 N N . VAL A 1 129 ? 7.976 19.722 -9.677 1.00 45.41 129 VAL A N 1
ATOM 1042 C CA . VAL A 1 129 ? 8.726 18.615 -9.090 1.00 45.41 129 VAL A CA 1
ATOM 1043 C C . VAL A 1 129 ? 7.718 17.685 -8.418 1.00 45.41 129 VAL A C 1
ATOM 1045 O O . VAL A 1 129 ? 7.216 17.982 -7.339 1.00 45.41 129 VAL A O 1
ATOM 1048 N N . SER A 1 130 ? 7.382 16.581 -9.082 1.00 50.69 130 SER A N 1
ATOM 1049 C CA . SER A 1 130 ? 6.845 15.404 -8.405 1.00 50.69 130 SER A CA 1
ATOM 1050 C C . SER A 1 130 ? 7.922 14.827 -7.487 1.00 50.69 130 SER A C 1
ATOM 1052 O O . SER A 1 130 ? 9.104 14.895 -7.809 1.00 50.69 130 SER A O 1
ATOM 1054 N N . GLU A 1 131 ? 7.508 14.278 -6.352 1.00 50.69 131 GLU A N 1
ATOM 1055 C CA . GLU A 1 131 ? 8.282 13.451 -5.418 1.00 50.69 131 GLU A CA 1
ATOM 1056 C C . GLU A 1 131 ? 9.765 13.164 -5.789 1.00 50.69 131 GLU A C 1
ATOM 1058 O O . GLU A 1 131 ? 10.072 12.559 -6.812 1.00 50.69 131 GLU A O 1
ATOM 1063 N N . ALA A 1 132 ? 10.702 13.579 -4.924 1.00 51.28 132 ALA A N 1
ATOM 1064 C CA . ALA A 1 132 ? 12.150 13.352 -5.070 1.00 51.28 132 ALA A CA 1
ATOM 1065 C C . ALA A 1 132 ? 12.849 14.020 -6.281 1.00 51.28 132 ALA A C 1
ATOM 1067 O O . ALA A 1 132 ? 13.820 13.480 -6.810 1.00 51.28 132 ALA A O 1
ATOM 1068 N N . GLY A 1 133 ? 12.423 15.214 -6.705 1.00 49.75 133 GLY A N 1
ATOM 1069 C CA . GLY A 1 133 ? 13.167 15.968 -7.729 1.00 49.75 133 GLY A CA 1
ATOM 1070 C C . GLY A 1 133 ? 12.801 15.622 -9.174 1.00 49.75 133 GLY A C 1
ATOM 1071 O O . GLY A 1 133 ? 13.462 16.109 -10.088 1.00 49.75 133 GLY A O 1
ATOM 1072 N N . LYS A 1 134 ? 11.783 14.784 -9.395 1.00 52.44 134 LYS A N 1
ATOM 1073 C CA . LYS A 1 134 ? 11.414 14.265 -10.721 1.00 52.44 134 LYS A CA 1
ATOM 1074 C C . LYS A 1 134 ? 10.109 14.883 -11.214 1.00 52.44 134 LYS A C 1
ATOM 1076 O O . LYS A 1 134 ? 9.468 15.619 -10.483 1.00 52.44 134 LYS A O 1
ATOM 1081 N N . ILE A 1 135 ? 9.719 14.642 -12.460 1.00 49.72 135 ILE A N 1
ATOM 1082 C CA . ILE A 1 135 ? 8.400 15.021 -12.990 1.00 49.72 135 ILE A CA 1
ATOM 1083 C C . ILE A 1 135 ? 7.699 13.725 -13.374 1.00 49.72 135 ILE A C 1
ATOM 1085 O O . ILE A 1 135 ? 8.059 13.125 -14.372 1.00 49.72 135 ILE A O 1
ATOM 1089 N N . GLY A 1 136 ? 6.730 13.264 -12.601 1.00 53.97 136 GLY A N 1
ATOM 1090 C CA . GLY A 1 136 ? 6.103 11.984 -12.870 1.00 53.97 136 GLY A CA 1
ATOM 1091 C C . GLY A 1 136 ? 5.080 11.568 -11.831 1.00 53.97 136 GLY A C 1
ATOM 1092 O O . GLY A 1 136 ? 4.943 12.146 -10.754 1.00 53.97 136 GLY A O 1
ATOM 1093 N N . VAL A 1 137 ? 4.342 10.539 -12.208 1.00 58.75 137 VAL A N 1
ATOM 1094 C CA . VAL A 1 137 ? 3.389 9.837 -11.365 1.00 58.75 137 VAL A CA 1
ATOM 1095 C C . VAL A 1 137 ? 4.162 8.890 -10.436 1.00 58.75 137 VAL A C 1
ATOM 1097 O O . VAL A 1 137 ? 4.789 7.952 -10.930 1.00 58.75 137 VAL A O 1
ATOM 1100 N N . PRO A 1 138 ? 4.125 9.084 -9.106 1.00 63.28 138 PRO A N 1
ATOM 1101 C CA . PRO A 1 138 ? 4.717 8.126 -8.186 1.00 63.28 138 PRO A CA 1
ATOM 1102 C C . PRO A 1 138 ? 3.802 6.903 -8.059 1.00 63.28 138 PRO A C 1
ATOM 1104 O O . PRO A 1 138 ? 2.768 6.938 -7.390 1.00 63.28 138 PRO A O 1
ATOM 1107 N N . ASN A 1 139 ? 4.179 5.800 -8.698 1.00 66.00 139 ASN A N 1
ATOM 1108 C CA . ASN A 1 139 ? 3.409 4.548 -8.711 1.00 66.00 139 ASN A CA 1
ATOM 1109 C C . ASN A 1 139 ? 3.138 3.962 -7.298 1.00 66.00 139 ASN A C 1
ATOM 1111 O O . ASN A 1 139 ? 2.102 3.331 -7.059 1.00 66.00 139 ASN A O 1
ATOM 1115 N N . ARG A 1 140 ? 4.000 4.279 -6.322 1.00 73.56 140 ARG A N 1
ATOM 1116 C CA . ARG A 1 140 ? 3.887 3.889 -4.907 1.00 73.56 140 ARG A CA 1
ATOM 1117 C C . ARG A 1 140 ? 2.733 4.537 -4.148 1.00 73.56 140 ARG A C 1
ATOM 1119 O O . ARG A 1 140 ? 2.456 4.157 -3.009 1.00 73.56 140 ARG A O 1
ATOM 1126 N N . ILE A 1 141 ? 2.017 5.484 -4.755 1.00 84.50 141 ILE A N 1
ATOM 1127 C CA . ILE A 1 141 ? 0.817 6.057 -4.141 1.00 84.50 141 ILE A CA 1
ATOM 1128 C C . ILE A 1 141 ? -0.307 5.025 -3.964 1.00 84.50 141 ILE A C 1
ATOM 1130 O O . ILE A 1 141 ? -1.234 5.265 -3.199 1.00 84.50 141 ILE A O 1
ATOM 1134 N N . SER A 1 142 ? -0.233 3.861 -4.613 1.00 90.44 142 SER A N 1
ATOM 1135 C CA . SER A 1 142 ? -1.264 2.819 -4.521 1.00 90.44 142 SER A CA 1
ATOM 1136 C C . SER A 1 142 ? -1.608 2.437 -3.075 1.00 90.44 142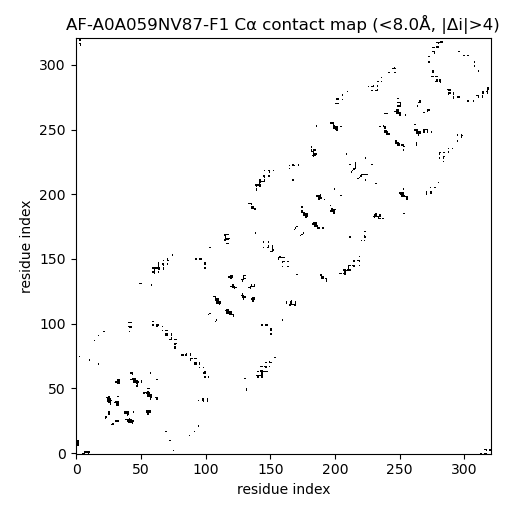 SER A C 1
ATOM 1138 O O . SER A 1 142 ? -2.769 2.185 -2.769 1.00 90.44 142 SER A O 1
ATOM 1140 N N . ILE A 1 143 ? -0.642 2.482 -2.149 1.00 93.00 143 ILE A N 1
ATOM 1141 C CA . ILE A 1 143 ? -0.900 2.223 -0.723 1.00 93.00 143 ILE A CA 1
ATOM 1142 C C . ILE A 1 143 ? -1.683 3.354 -0.030 1.00 93.00 143 ILE A C 1
ATOM 1144 O O . ILE A 1 143 ? -2.486 3.099 0.865 1.00 93.00 143 ILE A O 1
ATOM 1148 N N . TYR A 1 144 ? -1.488 4.604 -0.459 1.00 95.12 144 TYR A N 1
ATOM 1149 C CA . TYR A 1 144 ? -2.315 5.739 -0.043 1.00 95.12 144 TYR A CA 1
ATOM 1150 C C . TYR A 1 144 ? -3.730 5.607 -0.599 1.00 95.12 144 TYR A C 1
ATOM 1152 O O . TYR A 1 144 ? -4.691 5.751 0.153 1.00 95.12 144 TYR A O 1
ATOM 1160 N N . LEU A 1 145 ? -3.859 5.264 -1.884 1.00 96.19 145 LEU A N 1
ATOM 1161 C CA . LEU A 1 145 ? -5.157 5.016 -2.509 1.00 96.19 145 LEU A CA 1
ATOM 1162 C C . LEU A 1 145 ? -5.914 3.908 -1.768 1.00 96.19 145 LEU A C 1
ATOM 1164 O O . LEU A 1 145 ? -7.090 4.082 -1.467 1.00 96.19 145 LEU A O 1
ATOM 1168 N N . ALA A 1 146 ? -5.232 2.821 -1.393 1.00 97.25 146 ALA A N 1
ATOM 1169 C CA . ALA A 1 146 ? -5.802 1.742 -0.590 1.00 97.25 146 ALA A CA 1
ATOM 1170 C C . ALA A 1 146 ? -6.322 2.221 0.769 1.00 97.25 146 ALA A C 1
ATOM 1172 O O . ALA A 1 146 ? -7.461 1.926 1.129 1.00 97.25 146 ALA A O 1
ATOM 1173 N N . ALA A 1 147 ? -5.528 3.007 1.503 1.00 98.06 147 ALA A N 1
ATOM 1174 C CA . ALA A 1 147 ? -5.968 3.602 2.762 1.00 98.06 147 ALA A CA 1
ATOM 1175 C C . ALA A 1 147 ? -7.200 4.509 2.563 1.00 98.06 147 ALA A C 1
ATOM 1177 O O . ALA A 1 147 ? -8.163 4.419 3.321 1.00 98.06 147 ALA A O 1
ATOM 1178 N N . CYS A 1 148 ? -7.219 5.328 1.510 1.00 98.19 148 CYS A N 1
ATOM 1179 C CA . CYS A 1 148 ? -8.375 6.143 1.137 1.00 98.19 148 CYS A CA 1
ATOM 1180 C C . CYS A 1 148 ? -9.622 5.310 0.803 1.00 98.19 148 CYS A C 1
ATOM 1182 O O . CYS A 1 148 ? -10.711 5.657 1.253 1.00 98.19 148 CYS A O 1
ATOM 1184 N N . GLY A 1 149 ? -9.474 4.212 0.059 1.00 98.06 149 GLY A N 1
ATOM 1185 C CA . GLY A 1 149 ? -10.578 3.316 -0.290 1.00 98.06 149 GLY A CA 1
ATOM 1186 C C . GLY A 1 149 ? -11.187 2.638 0.938 1.00 98.06 149 GLY A C 1
ATOM 1187 O O . GLY A 1 149 ? -12.405 2.646 1.104 1.00 98.06 149 GLY A O 1
ATOM 1188 N N . LEU A 1 150 ? -10.349 2.131 1.851 1.00 97.81 150 LEU A N 1
ATOM 1189 C CA . LEU A 1 150 ? -10.828 1.578 3.123 1.00 97.81 150 LEU A CA 1
ATOM 1190 C C . LEU A 1 150 ? -11.493 2.645 3.999 1.00 97.81 150 LEU A C 1
ATOM 1192 O O . LEU A 1 150 ? -12.503 2.371 4.646 1.00 97.81 150 LEU A O 1
ATOM 1196 N N . TYR A 1 151 ? -10.951 3.864 4.021 1.00 98.31 151 TYR A N 1
ATOM 1197 C CA . TYR A 1 151 ? -11.562 4.978 4.740 1.00 98.31 151 TYR A CA 1
ATOM 1198 C C . TYR A 1 151 ? -12.960 5.312 4.199 1.00 98.31 151 TYR A C 1
ATOM 1200 O O . TYR A 1 151 ? -13.899 5.399 4.990 1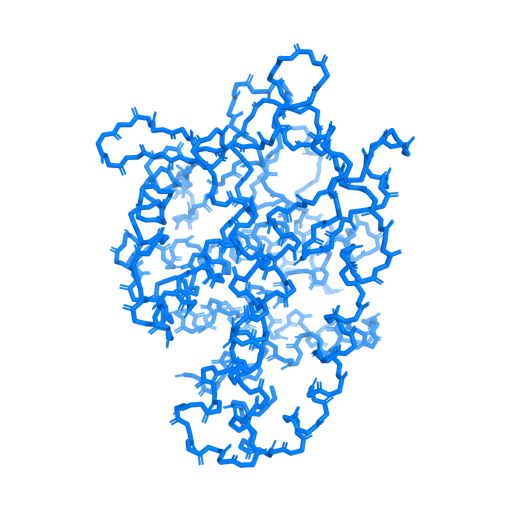.00 98.31 151 TYR A O 1
ATOM 1208 N N . ASP A 1 152 ? -13.109 5.455 2.876 1.00 97.44 152 ASP A N 1
ATOM 1209 C CA . ASP A 1 152 ? -14.401 5.710 2.221 1.00 97.44 152 ASP A CA 1
ATOM 1210 C C . ASP A 1 152 ? -15.418 4.611 2.572 1.00 97.44 152 ASP A C 1
ATOM 1212 O O . ASP A 1 152 ? -16.514 4.916 3.050 1.00 97.44 152 ASP A O 1
ATOM 1216 N N . LYS A 1 153 ? -15.014 3.335 2.465 1.00 95.62 153 LYS A N 1
ATOM 1217 C CA . LYS A 1 153 ? -15.833 2.172 2.846 1.00 95.62 153 LYS A CA 1
ATOM 1218 C C . LYS A 1 153 ? -16.336 2.257 4.292 1.00 95.62 153 LYS A C 1
ATOM 1220 O O . LYS A 1 153 ? -17.521 2.054 4.538 1.00 95.62 153 LYS A O 1
ATOM 1225 N N . MET A 1 154 ? -15.459 2.557 5.251 1.00 95.06 154 MET A N 1
ATOM 1226 C CA . MET A 1 154 ? -15.815 2.584 6.677 1.00 95.06 154 MET A CA 1
ATOM 1227 C C . MET A 1 154 ? -16.627 3.811 7.096 1.00 95.06 154 MET A C 1
ATOM 1229 O O . MET A 1 154 ? -17.393 3.739 8.054 1.00 95.06 154 MET A O 1
ATOM 1233 N N . ASN A 1 155 ? -16.434 4.945 6.423 1.00 92.25 155 ASN A N 1
ATOM 1234 C CA . ASN A 1 155 ? -17.115 6.196 6.746 1.00 92.25 155 ASN A CA 1
ATOM 1235 C C . ASN A 1 155 ? -18.392 6.411 5.911 1.00 92.25 155 ASN A C 1
ATOM 1237 O O . ASN A 1 155 ? -19.070 7.424 6.073 1.00 92.25 155 ASN A O 1
ATOM 1241 N N . GLY A 1 156 ? -18.704 5.489 4.991 1.00 90.31 156 GLY A N 1
ATOM 1242 C CA . GLY A 1 156 ? -19.811 5.629 4.043 1.00 90.31 156 GLY A CA 1
ATOM 1243 C C . GLY A 1 156 ? -19.659 6.837 3.111 1.00 90.31 156 GLY A C 1
ATOM 1244 O O . GLY A 1 156 ? -20.656 7.339 2.593 1.00 90.31 156 GLY A O 1
ATOM 1245 N N . SER A 1 157 ? -18.432 7.340 2.935 1.00 90.19 157 SER A N 1
ATOM 1246 C CA . SER A 1 157 ? -18.120 8.455 2.042 1.00 90.19 157 SER A CA 1
ATOM 1247 C C . SER A 1 157 ? -17.602 7.951 0.701 1.00 90.19 157 SER A C 1
ATOM 1249 O O . SER A 1 157 ? -17.209 6.801 0.558 1.00 90.19 157 SER A O 1
ATOM 1251 N N . ASN A 1 158 ? -17.592 8.830 -0.295 1.00 94.62 158 ASN A N 1
ATOM 1252 C CA . ASN A 1 158 ? -17.042 8.559 -1.622 1.00 94.62 158 ASN A CA 1
ATOM 1253 C C . ASN A 1 158 ? -16.056 9.654 -2.065 1.00 94.62 158 ASN A C 1
ATOM 1255 O O . ASN A 1 158 ? -15.861 9.879 -3.261 1.00 94.62 158 ASN A O 1
ATOM 1259 N N . ILE A 1 159 ? -15.452 10.361 -1.104 1.00 96.44 159 ILE A N 1
ATOM 1260 C CA . ILE A 1 159 ? -14.648 11.566 -1.361 1.00 96.44 159 ILE A CA 1
ATOM 1261 C C . ILE A 1 159 ? -13.318 11.258 -2.063 1.00 96.44 159 ILE A C 1
ATOM 1263 O O . ILE A 1 159 ? -12.695 12.167 -2.613 1.00 96.44 159 ILE A O 1
ATOM 1267 N N . TYR A 1 160 ? -12.874 9.998 -2.048 1.00 97.38 160 TYR A N 1
ATOM 1268 C CA . TYR A 1 160 ? -11.686 9.531 -2.766 1.00 97.38 160 TYR A CA 1
ATOM 1269 C C . TYR A 1 160 ? -12.036 8.628 -3.955 1.00 97.38 160 TYR A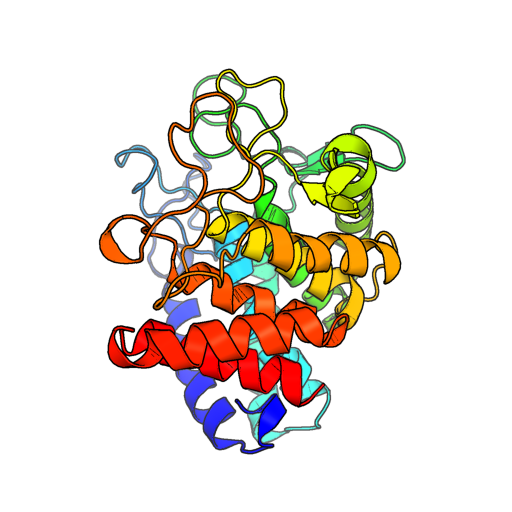 C 1
ATOM 1271 O O . TYR A 1 160 ? -11.219 8.467 -4.860 1.00 97.38 160 TYR A O 1
ATOM 1279 N N . THR A 1 161 ? -13.238 8.050 -3.968 1.00 96.81 161 THR A N 1
ATOM 1280 C CA . THR A 1 161 ? -13.658 6.977 -4.883 1.00 96.81 161 THR A CA 1
ATOM 1281 C C . THR A 1 161 ? -13.447 7.300 -6.365 1.00 96.81 161 THR A C 1
ATOM 1283 O O . THR A 1 161 ? -12.928 6.462 -7.104 1.00 96.81 161 THR A O 1
ATOM 1286 N N . GLU A 1 162 ? -13.804 8.503 -6.828 1.00 96.75 162 GLU A N 1
ATOM 1287 C CA . GLU A 1 162 ? -13.594 8.885 -8.235 1.00 96.75 162 GLU A CA 1
ATOM 1288 C C . GLU A 1 162 ? -12.101 8.916 -8.590 1.00 96.75 162 GLU A C 1
ATOM 1290 O O . GLU A 1 162 ? -11.676 8.313 -9.578 1.00 96.75 162 GLU A O 1
ATOM 1295 N N . ARG A 1 163 ? -11.291 9.569 -7.748 1.00 96.12 163 ARG A N 1
ATOM 1296 C CA . ARG A 1 163 ? -9.842 9.685 -7.947 1.00 96.12 163 ARG A CA 1
ATOM 1297 C C . ARG A 1 163 ? -9.158 8.326 -7.893 1.00 96.12 163 ARG A C 1
ATOM 1299 O O . ARG A 1 163 ? -8.289 8.060 -8.714 1.00 96.12 163 ARG A O 1
ATOM 1306 N N . ILE A 1 164 ? -9.590 7.436 -6.999 1.00 97.31 164 ILE A N 1
ATOM 1307 C CA . ILE A 1 164 ? -9.093 6.056 -6.942 1.00 97.31 164 ILE A CA 1
ATOM 1308 C C . ILE A 1 164 ? -9.391 5.323 -8.254 1.00 97.31 164 ILE A C 1
ATOM 1310 O O . ILE A 1 164 ? -8.470 4.766 -8.844 1.00 97.31 164 ILE A O 1
ATOM 1314 N N . ASN A 1 165 ? -10.633 5.360 -8.753 1.00 97.62 165 ASN A N 1
ATOM 1315 C CA . ASN A 1 165 ? -10.987 4.709 -10.022 1.00 97.62 165 ASN A CA 1
ATOM 1316 C C . ASN A 1 165 ? -10.143 5.235 -11.188 1.00 97.62 165 ASN A C 1
ATOM 1318 O O . ASN A 1 165 ? -9.568 4.452 -11.944 1.00 97.62 165 ASN A O 1
ATOM 1322 N N . LYS A 1 166 ? -10.014 6.560 -11.296 1.00 96.38 166 LYS A N 1
ATOM 1323 C CA . LYS A 1 166 ? -9.189 7.209 -12.320 1.00 96.38 166 LYS A CA 1
ATOM 1324 C C . LYS A 1 166 ? -7.709 6.833 -12.213 1.00 96.38 166 LYS A C 1
ATOM 1326 O O . LYS A 1 166 ? -7.074 6.569 -13.234 1.00 96.38 166 LYS A O 1
ATOM 1331 N N . SER A 1 167 ? -7.174 6.748 -10.995 1.00 94.06 167 SER A N 1
ATOM 1332 C CA . SER A 1 167 ? -5.789 6.331 -10.761 1.00 94.06 167 SER A CA 1
ATOM 1333 C C . SER A 1 167 ? -5.553 4.865 -11.103 1.00 94.06 167 SER A C 1
ATOM 1335 O O . SER A 1 167 ? -4.558 4.551 -11.750 1.00 94.06 167 SER A O 1
ATOM 1337 N N . LEU A 1 168 ? -6.473 3.971 -10.735 1.00 95.62 168 LEU A N 1
ATOM 1338 C CA . LEU A 1 168 ? -6.385 2.555 -11.092 1.00 95.62 168 LEU A CA 1
ATOM 1339 C C . LEU A 1 168 ? -6.457 2.348 -12.610 1.00 95.62 168 LEU A C 1
ATOM 1341 O O . LEU A 1 168 ? -5.682 1.557 -13.143 1.00 95.62 168 LEU A O 1
ATOM 1345 N N . ASN A 1 169 ? -7.338 3.074 -13.310 1.00 95.50 169 ASN A N 1
ATOM 1346 C CA . ASN A 1 169 ? -7.417 3.018 -14.772 1.00 95.50 169 ASN A CA 1
ATOM 1347 C C . ASN A 1 169 ? -6.110 3.486 -15.414 1.00 95.50 169 ASN A C 1
ATOM 1349 O O . ASN A 1 169 ? -5.576 2.784 -16.267 1.00 95.50 169 ASN A O 1
ATOM 1353 N N . TYR A 1 170 ? -5.552 4.613 -14.955 1.00 91.12 170 TYR A N 1
ATOM 1354 C CA . TYR A 1 170 ? -4.263 5.094 -15.452 1.00 91.12 170 TYR A CA 1
ATOM 1355 C C . TYR A 1 170 ? -3.144 4.067 -15.231 1.00 91.12 170 TYR A C 1
ATOM 1357 O O . TYR A 1 170 ? -2.413 3.755 -16.170 1.00 91.12 170 TYR A O 1
ATOM 1365 N N . ILE A 1 171 ? -3.038 3.479 -14.030 1.00 90.12 171 ILE A N 1
ATOM 1366 C CA . ILE A 1 171 ? -2.046 2.425 -13.762 1.00 90.12 171 ILE A CA 1
ATOM 1367 C C . ILE A 1 171 ? -2.224 1.282 -14.765 1.00 90.12 171 ILE A C 1
ATOM 1369 O O . ILE A 1 171 ? -1.270 0.909 -15.448 1.00 90.12 171 ILE A O 1
ATOM 1373 N N . LYS A 1 172 ? -3.447 0.761 -14.889 1.00 93.06 172 LYS A N 1
ATOM 1374 C CA . LYS A 1 172 ? -3.748 -0.405 -15.720 1.00 93.06 172 LYS A CA 1
ATOM 1375 C C . LYS A 1 172 ? -3.485 -0.179 -17.207 1.00 93.06 172 LYS A C 1
ATOM 1377 O O . LYS A 1 172 ? -2.913 -1.048 -17.856 1.00 93.06 172 LYS A O 1
ATOM 1382 N N . ASN A 1 173 ? -3.918 0.957 -17.740 1.00 90.94 173 ASN A N 1
ATOM 1383 C CA . ASN A 1 173 ? -3.907 1.208 -19.178 1.00 90.94 173 ASN A CA 1
ATOM 1384 C C . ASN A 1 173 ? -2.612 1.866 -19.662 1.00 90.94 173 ASN A C 1
ATOM 1386 O O . ASN A 1 173 ? -2.237 1.680 -20.817 1.00 90.94 173 ASN A O 1
ATOM 1390 N N . SER A 1 174 ? -1.958 2.658 -18.806 1.00 84.62 174 SER A N 1
ATOM 1391 C CA . SER A 1 174 ? -0.841 3.516 -19.215 1.00 84.62 174 SER A CA 1
ATOM 1392 C C . SER A 1 174 ? 0.503 3.113 -18.607 1.00 84.62 174 SER A C 1
ATOM 1394 O O . SER A 1 174 ? 1.529 3.263 -19.272 1.00 84.62 174 SER A O 1
ATOM 1396 N N . LEU A 1 175 ? 0.531 2.595 -17.372 1.00 83.94 175 LEU A N 1
ATOM 1397 C CA . LEU A 1 175 ? 1.793 2.268 -16.692 1.00 83.94 175 LEU A CA 1
ATOM 1398 C C . LEU A 1 175 ? 2.215 0.810 -16.852 1.00 83.94 175 LEU A C 1
ATOM 1400 O O . LEU A 1 175 ? 3.405 0.534 -17.020 1.00 83.94 175 LEU A O 1
ATOM 1404 N N . LEU A 1 176 ? 1.266 -0.123 -16.774 1.00 89.62 176 LEU A N 1
ATOM 1405 C CA . LEU A 1 176 ? 1.585 -1.540 -16.884 1.00 89.62 176 LEU A CA 1
ATOM 1406 C C . LEU A 1 176 ? 2.042 -1.893 -18.300 1.00 89.62 176 LEU A C 1
ATOM 1408 O O . LEU A 1 176 ? 1.440 -1.510 -19.303 1.00 89.62 176 LEU A O 1
ATOM 1412 N N . LYS A 1 177 ? 3.112 -2.677 -18.365 1.00 91.44 177 LYS A N 1
ATOM 1413 C CA . LYS A 1 177 ? 3.633 -3.319 -19.566 1.00 91.44 177 LYS A CA 1
ATOM 1414 C C . LYS A 1 177 ? 3.427 -4.821 -19.455 1.00 91.44 177 LYS A C 1
ATOM 1416 O O . LYS A 1 177 ? 3.438 -5.378 -18.357 1.00 91.44 177 LYS A O 1
ATOM 1421 N N . TYR A 1 178 ? 3.241 -5.459 -20.602 1.00 93.50 178 TYR A N 1
ATOM 1422 C CA . TYR A 1 178 ? 3.017 -6.894 -20.701 1.00 93.50 178 TYR A CA 1
ATOM 1423 C C . TYR A 1 178 ? 4.284 -7.608 -21.171 1.00 93.50 178 TYR A C 1
ATOM 1425 O O . TYR A 1 178 ? 4.892 -7.211 -22.164 1.00 93.50 178 TYR A O 1
ATOM 1433 N N . ASP A 1 179 ? 4.674 -8.640 -20.433 1.00 93.62 179 ASP A N 1
ATOM 1434 C CA . ASP A 1 179 ? 5.784 -9.536 -20.729 1.00 93.62 179 ASP A CA 1
ATOM 1435 C C . ASP A 1 179 ? 5.216 -10.866 -21.235 1.00 93.62 179 ASP A C 1
ATOM 1437 O O . ASP A 1 179 ? 4.649 -11.637 -20.459 1.00 93.62 179 ASP A O 1
ATOM 1441 N N . GLU A 1 180 ? 5.333 -11.112 -22.541 1.00 94.88 180 GLU A N 1
ATOM 1442 C CA . GLU A 1 180 ? 4.780 -12.308 -23.185 1.00 94.88 180 GLU A CA 1
ATOM 1443 C C . GLU A 1 180 ? 5.523 -13.591 -22.781 1.00 94.88 180 GLU A C 1
ATOM 1445 O O . GLU A 1 180 ? 4.901 -14.647 -22.721 1.00 94.88 180 GLU A O 1
ATOM 1450 N N . GLU A 1 181 ? 6.821 -13.513 -22.457 1.00 93.56 181 GLU A N 1
ATOM 1451 C CA . GLU A 1 181 ? 7.637 -14.686 -22.098 1.00 93.56 181 GLU A CA 1
ATOM 1452 C C . GLU A 1 181 ? 7.148 -15.333 -20.797 1.00 93.56 181 GLU A C 1
ATOM 1454 O O . GLU A 1 181 ? 7.096 -16.557 -20.691 1.00 93.56 181 GLU A O 1
ATOM 1459 N N . TYR A 1 182 ? 6.750 -14.504 -19.830 1.00 93.25 182 TYR A N 1
ATOM 1460 C CA . TYR A 1 182 ? 6.317 -14.942 -18.500 1.00 93.25 182 TYR A CA 1
ATOM 1461 C C . TYR A 1 182 ? 4.807 -14.781 -18.270 1.00 93.25 182 TYR A C 1
ATOM 1463 O O . TYR A 1 182 ? 4.353 -15.003 -17.153 1.00 93.25 182 TYR A O 1
ATOM 1471 N N . ASP A 1 183 ? 4.038 -14.342 -19.277 1.00 95.44 183 ASP A N 1
ATOM 1472 C CA . ASP A 1 183 ? 2.639 -13.896 -19.128 1.00 95.44 183 ASP A CA 1
ATOM 1473 C C . ASP A 1 183 ? 2.457 -13.019 -17.874 1.00 95.44 183 ASP A C 1
ATOM 1475 O O . ASP A 1 183 ? 1.640 -13.300 -16.996 1.00 95.44 183 ASP A O 1
ATOM 1479 N N . SER A 1 184 ? 3.288 -11.983 -17.735 1.00 95.38 184 SER A N 1
ATOM 1480 C CA . SER A 1 184 ? 3.342 -11.175 -16.511 1.00 95.38 184 SER A CA 1
ATOM 1481 C C . SER A 1 184 ? 3.274 -9.676 -16.774 1.00 95.38 184 SER A C 1
ATOM 1483 O O . SER A 1 184 ? 3.539 -9.194 -17.878 1.00 95.38 184 SER A O 1
ATOM 1485 N N . TYR A 1 185 ? 2.895 -8.922 -15.740 1.00 94.62 185 TYR A N 1
ATOM 1486 C CA . TYR A 1 185 ? 2.948 -7.461 -15.771 1.00 94.62 185 TYR A CA 1
ATOM 1487 C C . TYR A 1 185 ? 4.218 -6.924 -15.133 1.00 94.62 185 TYR A C 1
ATOM 1489 O O . TYR A 1 185 ? 4.631 -7.381 -14.071 1.00 94.62 185 TYR A O 1
ATOM 1497 N N . TYR A 1 186 ? 4.777 -5.880 -15.736 1.00 91.81 186 TYR A N 1
ATOM 1498 C CA . TYR A 1 186 ? 5.859 -5.093 -15.159 1.00 91.81 186 TYR A CA 1
ATOM 1499 C C . TYR A 1 186 ? 5.632 -3.605 -15.412 1.00 91.81 186 TYR A C 1
ATOM 1501 O O . TYR A 1 186 ? 4.884 -3.217 -16.304 1.00 91.81 186 TYR A O 1
ATOM 1509 N N . TRP A 1 187 ? 6.252 -2.755 -14.605 1.00 89.00 187 TRP A N 1
ATOM 1510 C CA . TRP A 1 187 ? 6.117 -1.307 -14.710 1.00 89.00 187 TRP A CA 1
ATOM 1511 C C . TRP A 1 187 ? 7.402 -0.621 -14.256 1.00 89.00 187 TRP A C 1
ATOM 1513 O O . TRP A 1 187 ? 8.287 -1.225 -13.639 1.00 89.00 187 TRP A O 1
ATOM 1523 N N . SER A 1 188 ? 7.533 0.644 -14.632 1.00 79.00 188 SER A N 1
ATOM 1524 C CA . SER A 1 188 ? 8.654 1.489 -14.249 1.00 79.00 188 SER A CA 1
ATOM 1525 C C . SER A 1 188 ? 8.354 2.271 -12.974 1.00 79.00 188 SER A C 1
ATOM 1527 O O . SER A 1 188 ? 7.200 2.563 -12.650 1.00 79.00 188 SER A O 1
ATOM 1529 N N . TYR A 1 189 ? 9.431 2.647 -12.288 1.00 70.25 189 TYR A N 1
ATOM 1530 C CA . TYR A 1 189 ? 9.387 3.468 -11.077 1.00 70.25 189 TYR A CA 1
ATOM 1531 C C . TYR A 1 189 ? 8.968 4.915 -11.347 1.00 70.25 189 TYR A C 1
ATOM 1533 O O . TYR A 1 189 ? 8.370 5.567 -10.496 1.00 70.25 189 TYR A O 1
ATOM 1541 N N . TRP A 1 190 ? 9.214 5.397 -12.565 1.00 68.19 190 TRP A N 1
ATOM 1542 C CA . TRP A 1 190 ? 8.702 6.666 -13.079 1.00 68.19 190 TRP A CA 1
ATOM 1543 C C . TRP A 1 190 ? 8.118 6.472 -14.472 1.00 68.19 190 TRP A C 1
ATOM 1545 O O . TRP A 1 190 ? 8.511 5.547 -15.184 1.00 68.19 190 TRP A O 1
ATOM 1555 N N . GLU A 1 191 ? 7.210 7.357 -14.879 1.00 64.19 191 GLU A N 1
ATOM 1556 C CA . GLU A 1 191 ? 6.734 7.417 -16.262 1.00 64.19 191 GLU A CA 1
ATOM 1557 C C . GLU A 1 191 ? 7.919 7.609 -17.231 1.00 64.19 191 GLU A C 1
ATOM 1559 O O . GLU A 1 191 ? 8.877 8.323 -16.929 1.00 64.19 191 GLU A O 1
ATOM 1564 N N . GLU A 1 192 ? 7.851 6.968 -18.403 1.00 54.84 192 GLU A N 1
ATOM 1565 C CA . GLU A 1 192 ? 8.948 6.817 -19.382 1.00 54.84 192 GLU A CA 1
ATOM 1566 C C . GLU A 1 192 ? 9.628 8.129 -19.822 1.00 54.84 192 GLU A C 1
ATOM 1568 O O . GLU A 1 192 ? 10.715 8.102 -20.398 1.00 54.84 192 GLU A O 1
ATOM 1573 N N . GLN A 1 193 ? 9.010 9.283 -19.561 1.00 50.72 193 GLN A N 1
ATOM 1574 C CA . GLN A 1 193 ? 9.495 10.600 -19.975 1.00 50.72 193 GLN A CA 1
ATOM 1575 C C . GLN A 1 193 ? 10.591 11.179 -19.067 1.00 50.72 193 GLN A C 1
ATOM 1577 O O . GLN A 1 193 ? 11.249 12.146 -19.457 1.00 50.72 193 GLN A O 1
ATOM 1582 N N . THR A 1 194 ? 10.837 10.609 -17.881 1.00 51.62 194 THR A N 1
ATOM 1583 C CA . THR A 1 194 ? 11.969 11.031 -17.045 1.00 51.62 194 THR A CA 1
ATOM 1584 C C . THR A 1 194 ? 13.199 10.198 -17.354 1.00 51.62 194 THR A C 1
ATOM 1586 O O . THR A 1 194 ? 13.210 8.990 -17.145 1.00 51.62 194 THR A O 1
ATOM 1589 N N . LEU A 1 195 ? 14.229 10.878 -17.852 1.00 50.56 195 LEU A N 1
ATOM 1590 C CA . LEU A 1 195 ? 15.566 10.365 -18.128 1.00 50.56 195 LEU A CA 1
ATOM 1591 C C . LEU A 1 195 ? 16.056 9.399 -17.031 1.00 50.56 195 LEU A C 1
ATOM 1593 O O . LEU A 1 195 ? 15.996 9.719 -15.845 1.00 50.56 195 LEU A O 1
ATOM 1597 N N . GLU A 1 196 ? 16.583 8.263 -17.494 1.00 48.50 196 GLU A N 1
ATOM 1598 C CA . GLU A 1 196 ? 17.028 7.067 -16.761 1.00 48.50 196 GLU A CA 1
ATOM 1599 C C . GLU A 1 196 ? 15.905 6.070 -16.448 1.00 48.50 196 GLU A C 1
ATOM 1601 O O . GLU A 1 196 ? 14.983 6.351 -15.692 1.00 48.50 196 GLU A O 1
ATOM 1606 N N . LYS A 1 197 ? 16.015 4.882 -17.061 1.00 65.31 197 LYS A N 1
ATOM 1607 C CA . LYS A 1 197 ? 15.123 3.726 -16.922 1.00 65.31 197 LYS A CA 1
ATOM 1608 C C . LYS A 1 197 ? 15.408 2.979 -15.610 1.00 65.31 197 LYS A C 1
ATOM 1610 O O . LYS A 1 197 ? 16.415 2.281 -15.522 1.00 65.31 197 LYS A O 1
ATOM 1615 N N . PRO A 1 198 ? 14.520 3.029 -14.611 1.00 67.94 198 PRO A N 1
ATOM 1616 C CA . PRO A 1 198 ? 14.431 1.903 -13.696 1.00 67.94 198 PRO A CA 1
ATOM 1617 C C . PRO A 1 198 ? 13.067 1.219 -13.769 1.00 67.94 198 PRO A C 1
ATOM 1619 O O . PRO A 1 198 ? 12.049 1.794 -13.383 1.00 67.94 198 PRO A O 1
ATOM 1622 N N . TRP A 1 199 ? 13.064 -0.048 -14.197 1.00 81.75 199 TRP A N 1
ATOM 1623 C CA . TRP A 1 199 ? 12.020 -0.989 -13.783 1.00 81.75 199 TRP A CA 1
ATOM 1624 C C . TRP A 1 199 ? 11.923 -0.997 -12.265 1.00 81.75 199 TRP A C 1
ATOM 1626 O O . TRP A 1 199 ? 12.944 -0.844 -11.587 1.00 81.75 199 TRP A O 1
ATOM 1636 N N . GLU A 1 200 ? 10.717 -1.185 -11.753 1.00 84.12 200 GLU A N 1
ATOM 1637 C CA . GLU A 1 200 ? 10.465 -1.204 -10.321 1.00 84.12 200 GLU A CA 1
ATOM 1638 C C . GLU A 1 200 ? 11.397 -2.189 -9.598 1.00 84.12 200 GLU A C 1
ATOM 1640 O O . GLU A 1 200 ? 11.581 -3.330 -10.041 1.00 84.12 200 GLU A O 1
ATOM 1645 N N . ASP A 1 201 ? 12.005 -1.760 -8.489 1.00 87.56 201 ASP A N 1
ATOM 1646 C CA . ASP A 1 201 ? 12.633 -2.717 -7.581 1.00 87.56 201 ASP A CA 1
ATOM 1647 C C . ASP A 1 201 ? 11.578 -3.527 -6.838 1.00 87.56 201 ASP A C 1
ATOM 1649 O O . ASP A 1 201 ? 10.452 -3.083 -6.621 1.00 87.56 201 ASP A O 1
ATOM 1653 N N . ILE A 1 202 ? 11.937 -4.748 -6.456 1.00 89.50 202 ILE A N 1
ATOM 1654 C CA . ILE A 1 202 ? 10.975 -5.691 -5.878 1.00 89.50 202 ILE A CA 1
ATOM 1655 C C . ILE A 1 202 ? 10.323 -5.163 -4.589 1.00 89.50 202 ILE A C 1
ATOM 1657 O O . ILE A 1 202 ? 9.186 -5.531 -4.287 1.00 89.50 202 ILE A O 1
ATOM 1661 N N . SER A 1 203 ? 11.000 -4.274 -3.851 1.00 86.94 203 SER A N 1
ATOM 1662 C CA . SER A 1 203 ? 10.478 -3.680 -2.620 1.00 86.94 203 SER A CA 1
ATOM 1663 C C . SER A 1 203 ? 9.370 -2.668 -2.916 1.00 86.94 203 SER A C 1
ATOM 1665 O O . SER A 1 203 ? 8.251 -2.817 -2.421 1.00 86.94 203 SER A O 1
ATOM 1667 N N . HIS A 1 204 ? 9.617 -1.686 -3.786 1.00 87.00 204 HIS A N 1
ATOM 1668 C CA . HIS A 1 204 ? 8.576 -0.724 -4.163 1.00 87.00 204 HIS A CA 1
ATOM 1669 C C . HIS A 1 204 ? 7.447 -1.370 -4.980 1.00 87.00 204 HIS A C 1
ATOM 1671 O O . HIS A 1 204 ? 6.272 -1.035 -4.786 1.00 87.00 204 HIS A O 1
ATOM 1677 N N . ALA A 1 205 ? 7.771 -2.375 -5.801 1.00 90.06 205 ALA A N 1
ATOM 1678 C CA . ALA A 1 205 ? 6.783 -3.123 -6.569 1.00 90.06 205 ALA A CA 1
ATOM 1679 C C . ALA A 1 205 ? 5.744 -3.776 -5.665 1.00 90.06 205 ALA A C 1
ATOM 1681 O O . ALA A 1 205 ? 4.541 -3.656 -5.898 1.00 90.06 205 ALA A O 1
ATOM 1682 N N . THR A 1 206 ? 6.220 -4.390 -4.585 1.00 88.75 206 THR A N 1
ATOM 1683 C CA . THR A 1 206 ? 5.367 -4.975 -3.556 1.00 88.75 206 THR A CA 1
ATOM 1684 C C . THR A 1 206 ? 4.362 -3.954 -3.025 1.00 88.75 206 THR A C 1
ATOM 1686 O O . THR A 1 206 ? 3.179 -4.259 -2.938 1.00 88.75 206 THR A O 1
ATOM 1689 N N . ILE A 1 207 ? 4.803 -2.742 -2.670 1.00 88.62 207 ILE A N 1
ATOM 1690 C CA . ILE A 1 207 ? 3.924 -1.714 -2.085 1.00 88.62 207 ILE A CA 1
ATOM 1691 C C . ILE A 1 207 ? 2.850 -1.286 -3.090 1.00 88.62 207 ILE A C 1
ATOM 1693 O O . ILE A 1 207 ? 1.681 -1.140 -2.723 1.00 88.62 207 ILE A O 1
ATOM 1697 N N . THR A 1 208 ? 3.240 -1.113 -4.353 1.00 90.62 208 THR A N 1
ATOM 1698 C CA . THR A 1 208 ? 2.322 -0.773 -5.444 1.00 90.62 208 THR A CA 1
ATOM 1699 C C . THR A 1 208 ? 1.242 -1.844 -5.595 1.00 90.62 208 THR A C 1
ATOM 1701 O O . THR A 1 208 ? 0.051 -1.540 -5.501 1.00 90.62 208 THR A O 1
ATOM 1704 N N . LEU A 1 209 ? 1.652 -3.106 -5.743 1.00 92.19 209 LEU A N 1
ATOM 1705 C CA . LEU A 1 209 ? 0.721 -4.218 -5.917 1.00 92.19 209 LEU A CA 1
ATOM 1706 C C . LEU A 1 209 ? -0.139 -4.469 -4.695 1.00 92.19 209 LEU A C 1
ATOM 1708 O O . LEU A 1 209 ? -1.326 -4.738 -4.834 1.00 92.19 209 LEU A O 1
ATOM 1712 N N . TYR A 1 210 ? 0.430 -4.339 -3.503 1.00 92.31 210 TYR A N 1
ATOM 1713 C CA . TYR A 1 210 ? -0.317 -4.508 -2.274 1.00 92.31 210 TYR A CA 1
ATOM 1714 C C . TYR A 1 210 ? -1.430 -3.466 -2.155 1.00 92.31 210 TYR A C 1
ATOM 1716 O O . TYR A 1 210 ? -2.554 -3.805 -1.802 1.00 92.31 210 TYR A O 1
ATOM 1724 N N . GLY A 1 211 ? -1.165 -2.208 -2.520 1.00 94.31 211 GLY A N 1
ATOM 1725 C CA . GLY A 1 211 ? -2.206 -1.184 -2.579 1.00 94.31 211 GLY A CA 1
ATOM 1726 C C . GLY A 1 211 ? -3.340 -1.541 -3.549 1.00 94.31 211 GLY A C 1
ATOM 1727 O O . GLY A 1 211 ? -4.512 -1.461 -3.184 1.00 94.31 211 GLY A O 1
ATOM 1728 N N . ILE A 1 212 ? -2.998 -1.996 -4.758 1.00 95.38 212 ILE A N 1
ATOM 1729 C CA . ILE A 1 212 ? -3.976 -2.427 -5.772 1.00 95.38 212 ILE A CA 1
ATOM 1730 C C . ILE A 1 212 ? -4.788 -3.634 -5.280 1.00 95.38 212 ILE A C 1
ATOM 1732 O O . ILE A 1 212 ? -6.012 -3.638 -5.394 1.00 95.38 212 ILE A O 1
ATOM 1736 N N . TYR A 1 213 ? -4.120 -4.617 -4.678 1.00 94.56 213 TYR A N 1
ATOM 1737 C CA . TYR A 1 213 ? -4.735 -5.792 -4.065 1.00 94.56 213 TYR A CA 1
ATOM 1738 C C . TYR A 1 213 ? -5.770 -5.406 -3.007 1.00 94.56 213 TYR A C 1
ATOM 1740 O O . TYR A 1 213 ? -6.899 -5.882 -3.042 1.00 94.56 213 TYR A O 1
ATOM 1748 N N . ILE A 1 214 ? -5.431 -4.482 -2.104 1.00 95.06 214 ILE A N 1
ATOM 1749 C CA . ILE A 1 214 ? -6.363 -4.030 -1.064 1.00 95.06 214 ILE A CA 1
ATOM 1750 C C . ILE A 1 214 ? -7.538 -3.254 -1.626 1.00 95.06 214 ILE A C 1
ATOM 1752 O O . ILE A 1 214 ? -8.654 -3.429 -1.144 1.00 95.06 214 ILE A O 1
ATOM 1756 N N . LEU A 1 215 ? -7.330 -2.440 -2.656 1.00 96.94 215 LEU A N 1
ATOM 1757 C CA . LEU A 1 215 ? -8.437 -1.772 -3.332 1.00 96.94 215 LEU A CA 1
ATOM 1758 C C . LEU A 1 215 ? -9.405 -2.771 -3.971 1.00 96.94 215 LEU A C 1
ATOM 1760 O O . LEU A 1 215 ? -10.612 -2.575 -3.859 1.00 96.94 215 LEU A O 1
ATOM 1764 N N . HIS A 1 216 ? -8.895 -3.834 -4.588 1.00 96.19 216 HIS A N 1
ATOM 1765 C CA . HIS A 1 216 ? -9.717 -4.883 -5.191 1.00 96.19 216 HIS A CA 1
ATOM 1766 C C . HIS A 1 216 ? -10.432 -5.738 -4.134 1.00 96.19 216 HIS A C 1
ATOM 1768 O O . HIS A 1 216 ? -11.658 -5.708 -4.060 1.00 96.19 216 HIS A O 1
ATOM 1774 N N . GLU A 1 217 ? -9.687 -6.418 -3.259 1.00 92.50 217 GLU A N 1
ATOM 1775 C CA . GLU A 1 217 ? -10.250 -7.390 -2.306 1.00 92.50 217 GLU A CA 1
ATOM 1776 C C . GLU A 1 217 ? -11.009 -6.763 -1.143 1.00 92.50 217 GLU A C 1
ATOM 1778 O O . GLU A 1 217 ? -12.040 -7.271 -0.708 1.00 92.50 217 GLU A O 1
ATOM 1783 N N . GLU A 1 218 ? -10.466 -5.692 -0.563 1.00 92.94 218 GLU A N 1
ATOM 1784 C CA . GLU A 1 218 ? -11.003 -5.122 0.676 1.00 92.94 218 GLU A CA 1
ATOM 1785 C C . GLU A 1 218 ? -11.810 -3.846 0.391 1.00 92.94 218 GLU A C 1
ATOM 1787 O O . GLU A 1 218 ? -12.810 -3.587 1.066 1.00 92.94 218 GLU A O 1
ATOM 1792 N N . GLY A 1 219 ? -11.410 -3.067 -0.619 1.00 94.44 219 GLY A N 1
ATOM 1793 C CA . GLY A 1 219 ? -12.055 -1.820 -1.031 1.00 94.44 219 GLY A CA 1
ATOM 1794 C C . GLY A 1 219 ? -13.208 -1.982 -2.028 1.00 94.44 219 GLY A C 1
ATOM 1795 O O . GLY A 1 219 ? -14.006 -1.056 -2.156 1.00 94.44 219 GLY A O 1
ATOM 1796 N N . GLY A 1 220 ? -13.322 -3.127 -2.713 1.00 94.81 220 GLY A N 1
ATOM 1797 C CA . GLY A 1 220 ? -14.397 -3.412 -3.672 1.00 94.81 220 GLY A CA 1
ATOM 1798 C C . GLY A 1 220 ? -14.272 -2.705 -5.030 1.00 94.81 220 GLY A C 1
ATOM 1799 O O . GLY A 1 220 ? -15.269 -2.555 -5.737 1.00 94.81 220 GLY A O 1
ATOM 1800 N N . PHE A 1 221 ? -13.077 -2.242 -5.407 1.00 97.25 221 PHE A N 1
ATOM 1801 C CA . PHE A 1 221 ? -12.829 -1.605 -6.705 1.00 97.25 221 PHE A CA 1
ATOM 1802 C C . PHE A 1 221 ? -12.606 -2.652 -7.803 1.00 97.25 221 PHE A C 1
ATOM 1804 O O . PHE A 1 221 ? -11.751 -3.515 -7.669 1.00 97.25 221 PHE A O 1
ATOM 1811 N N . SER A 1 222 ? -13.303 -2.532 -8.938 1.00 96.88 222 SER A N 1
ATOM 1812 C CA . SER A 1 222 ? -13.334 -3.565 -9.991 1.00 96.88 222 SER A CA 1
ATOM 1813 C C . SER A 1 222 ? -12.498 -3.253 -11.245 1.00 96.88 222 SER A C 1
ATOM 1815 O O . SER A 1 222 ? -12.740 -3.823 -12.313 1.00 96.88 222 SER A O 1
ATOM 1817 N N . VAL A 1 223 ? -11.578 -2.284 -11.176 1.00 97.69 223 VAL A N 1
ATOM 1818 C CA . VAL A 1 223 ? -10.732 -1.902 -12.327 1.00 97.69 223 VAL A CA 1
ATOM 1819 C C . VAL A 1 223 ? -9.754 -3.029 -12.676 1.00 97.69 223 VAL A C 1
ATOM 1821 O O . VAL A 1 223 ? -9.612 -3.412 -13.846 1.00 97.69 223 VAL A O 1
ATOM 1824 N N . PHE A 1 224 ? -9.114 -3.582 -11.649 1.00 97.00 224 PHE A N 1
ATOM 1825 C CA . PHE A 1 224 ? -8.351 -4.821 -11.723 1.00 97.00 224 PHE A CA 1
ATOM 1826 C C . PHE A 1 224 ? -9.290 -6.009 -11.497 1.00 97.00 224 PHE A C 1
ATOM 1828 O O . PHE A 1 224 ? -10.319 -5.884 -10.844 1.00 97.00 224 PHE A O 1
ATOM 1835 N N . ARG A 1 225 ? -8.980 -7.140 -12.122 1.00 95.50 225 ARG A N 1
ATOM 1836 C CA . ARG A 1 225 ? -9.722 -8.401 -12.036 1.00 95.50 225 ARG A CA 1
ATOM 1837 C C . ARG A 1 225 ? -8.751 -9.514 -11.668 1.00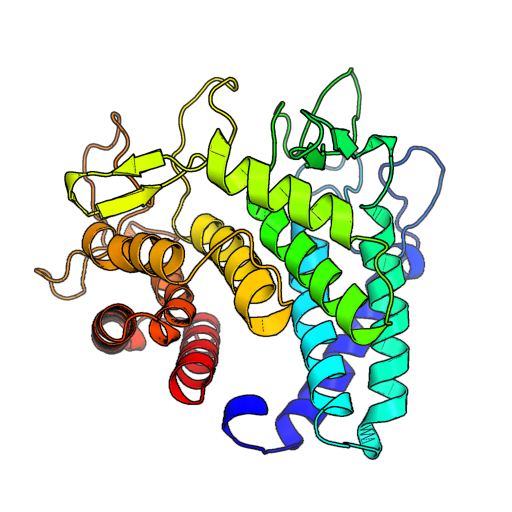 95.50 225 ARG A C 1
ATOM 1839 O O . ARG A 1 225 ? -7.551 -9.359 -11.862 1.00 95.50 225 ARG A O 1
ATOM 1846 N N . ASP A 1 226 ? -9.268 -10.666 -11.266 1.00 94.12 226 ASP A N 1
ATOM 1847 C CA . ASP A 1 226 ? -8.457 -11.819 -10.842 1.00 94.12 226 ASP A CA 1
ATOM 1848 C C . ASP A 1 226 ? -7.387 -12.211 -11.879 1.00 94.12 226 ASP A C 1
ATOM 1850 O O . ASP A 1 226 ? -6.233 -12.433 -11.533 1.00 94.12 226 ASP A O 1
ATOM 1854 N N . LYS A 1 227 ? -7.714 -12.147 -13.179 1.00 94.69 227 LYS A N 1
ATOM 1855 C CA . LYS A 1 227 ? -6.753 -12.384 -14.277 1.00 94.69 227 LYS A CA 1
ATOM 1856 C C . LYS A 1 227 ? -5.579 -11.402 -14.325 1.00 94.69 227 LYS A C 1
ATOM 1858 O O . LYS A 1 227 ? -4.526 -11.730 -14.864 1.00 94.69 227 LYS A O 1
ATOM 1863 N N . ASP A 1 228 ? -5.765 -10.179 -13.835 1.00 96.75 228 ASP A N 1
ATOM 1864 C CA . ASP A 1 228 ? -4.668 -9.222 -13.708 1.00 96.75 228 ASP A CA 1
ATOM 1865 C C . ASP A 1 228 ? -3.753 -9.615 -12.534 1.00 96.75 228 ASP A C 1
ATOM 1867 O O . ASP A 1 228 ? -2.534 -9.492 -12.636 1.00 96.75 228 ASP A O 1
ATOM 1871 N N . PHE A 1 229 ? -4.322 -10.146 -11.445 1.00 96.00 229 PHE A N 1
ATOM 1872 C CA . PHE A 1 229 ? -3.557 -10.659 -10.306 1.00 96.00 229 PHE A CA 1
ATOM 1873 C C . PHE A 1 229 ? -2.802 -11.949 -10.624 1.00 96.00 229 PHE A C 1
ATOM 1875 O O . PHE A 1 229 ? -1.678 -12.091 -10.157 1.00 96.00 229 PHE A O 1
ATOM 1882 N N . GLU A 1 230 ? -3.334 -12.819 -11.486 1.00 94.75 230 GLU A N 1
ATOM 1883 C CA . GLU A 1 230 ? -2.583 -13.949 -12.061 1.00 94.75 230 GLU A CA 1
ATOM 1884 C C . GLU A 1 230 ? -1.311 -13.455 -12.781 1.00 94.75 230 GLU A C 1
ATOM 1886 O O . GLU A 1 230 ? -0.215 -13.963 -12.558 1.00 94.75 230 GLU A O 1
ATOM 1891 N N . LYS A 1 231 ? -1.411 -12.380 -13.576 1.00 96.00 231 LYS A N 1
ATOM 1892 C CA . LYS A 1 231 ? -0.252 -11.782 -14.270 1.00 96.00 231 LYS A CA 1
ATOM 1893 C C . LYS A 1 231 ? 0.741 -11.130 -13.321 1.00 96.00 231 LYS A C 1
ATOM 1895 O O . LYS A 1 231 ? 1.942 -11.112 -13.591 1.00 96.00 231 LYS A O 1
ATOM 1900 N N . PHE A 1 232 ? 0.268 -10.573 -12.210 1.00 95.69 232 PHE A N 1
ATOM 1901 C CA . PHE A 1 232 ? 1.166 -10.128 -11.155 1.00 95.69 232 PHE A CA 1
ATOM 1902 C C . PHE A 1 232 ? 1.858 -11.316 -10.486 1.00 95.69 232 PHE A C 1
ATOM 1904 O O . PHE A 1 232 ? 3.081 -11.290 -10.376 1.00 95.69 232 PHE A O 1
ATOM 1911 N N . ALA A 1 233 ? 1.117 -12.363 -10.121 1.00 94.62 233 ALA A N 1
ATOM 1912 C CA . ALA A 1 233 ? 1.629 -13.579 -9.493 1.00 94.62 233 ALA A CA 1
ATOM 1913 C C . ALA A 1 233 ? 2.731 -14.250 -10.327 1.00 94.62 233 ALA A C 1
ATOM 1915 O O . ALA A 1 233 ? 3.771 -14.607 -9.777 1.00 94.62 233 ALA A O 1
ATOM 1916 N N . ASN A 1 234 ? 2.577 -14.290 -11.654 1.00 95.06 234 ASN A N 1
ATOM 1917 C CA . ASN A 1 234 ? 3.574 -14.837 -12.581 1.00 95.06 234 ASN A CA 1
ATOM 1918 C C . ASN A 1 234 ? 4.953 -14.149 -12.510 1.00 95.06 234 ASN A C 1
ATOM 1920 O O . ASN A 1 234 ? 5.954 -14.728 -12.933 1.00 95.06 234 ASN A O 1
ATOM 1924 N N . ASN A 1 235 ? 5.067 -12.948 -11.921 1.00 94.12 235 ASN A N 1
ATOM 1925 C CA . ASN A 1 235 ? 6.382 -12.355 -11.652 1.00 94.12 235 ASN A CA 1
ATOM 1926 C C . ASN A 1 235 ? 7.236 -13.222 -10.719 1.00 94.12 235 ASN A C 1
ATOM 1928 O O . ASN A 1 235 ? 8.458 -13.094 -10.763 1.00 94.12 235 ASN A O 1
ATOM 1932 N N . ILE A 1 236 ? 6.644 -14.102 -9.901 1.00 93.56 236 ILE A N 1
ATOM 1933 C CA . ILE A 1 236 ? 7.395 -14.947 -8.967 1.00 93.56 236 ILE A CA 1
ATOM 1934 C C . ILE A 1 236 ? 8.420 -15.832 -9.685 1.00 93.56 236 ILE A C 1
ATOM 1936 O O . ILE A 1 236 ? 9.562 -15.953 -9.239 1.00 93.56 236 ILE A O 1
ATOM 1940 N N . ASP A 1 237 ? 8.045 -16.366 -10.848 1.00 92.19 237 ASP A N 1
ATOM 1941 C CA . ASP A 1 237 ? 8.898 -17.229 -11.667 1.00 92.19 237 ASP A CA 1
ATOM 1942 C C . ASP A 1 237 ? 10.026 -16.469 -12.341 1.00 92.19 237 ASP A C 1
ATOM 1944 O O . ASP A 1 237 ? 11.066 -17.025 -12.684 1.00 92.19 237 ASP A O 1
ATOM 1948 N N . LYS A 1 238 ? 9.837 -15.165 -12.476 1.00 91.44 238 LYS A N 1
ATOM 1949 C CA . LYS A 1 238 ? 10.836 -14.273 -13.012 1.00 91.44 238 LYS A CA 1
ATOM 1950 C C . LYS A 1 238 ? 11.797 -13.794 -11.938 1.00 91.44 238 LYS A C 1
ATOM 1952 O O . LYS A 1 238 ? 12.981 -13.675 -12.226 1.00 91.44 238 LYS A O 1
ATOM 1957 N N . ILE A 1 239 ? 11.322 -13.471 -10.736 1.00 93.81 239 ILE A N 1
ATOM 1958 C CA . ILE A 1 239 ? 12.120 -12.795 -9.699 1.00 93.81 239 ILE A CA 1
ATOM 1959 C C . ILE A 1 239 ? 12.900 -13.745 -8.777 1.00 93.81 239 ILE A C 1
ATOM 1961 O O . ILE A 1 239 ? 13.856 -13.288 -8.146 1.00 93.81 239 ILE A O 1
ATOM 1965 N N . ILE A 1 240 ? 12.542 -15.033 -8.732 1.00 94.69 240 ILE A N 1
ATOM 1966 C CA . ILE A 1 240 ? 13.222 -16.068 -7.939 1.00 94.69 240 ILE A CA 1
ATOM 1967 C C . ILE A 1 240 ? 13.898 -17.082 -8.866 1.00 94.69 240 ILE A C 1
ATOM 1969 O O . ILE A 1 240 ? 13.227 -17.732 -9.664 1.00 94.69 240 ILE A O 1
ATOM 1973 N N . ASP A 1 241 ? 15.213 -17.247 -8.713 1.00 93.88 241 ASP A N 1
ATOM 1974 C CA . ASP A 1 241 ? 15.980 -18.377 -9.247 1.00 93.88 241 ASP A CA 1
ATOM 1975 C C . ASP A 1 241 ? 16.251 -19.374 -8.112 1.00 93.88 241 ASP A C 1
ATOM 1977 O O . ASP A 1 241 ? 17.076 -19.138 -7.227 1.00 93.88 241 ASP A O 1
ATOM 1981 N N . ASP A 1 242 ? 15.516 -20.481 -8.133 1.00 91.19 242 ASP A N 1
ATOM 1982 C CA . ASP A 1 242 ? 15.536 -21.557 -7.140 1.00 91.19 242 ASP A CA 1
ATOM 1983 C C . ASP A 1 242 ? 16.468 -22.721 -7.527 1.00 91.19 242 ASP A C 1
ATOM 1985 O O . ASP A 1 242 ? 16.524 -23.735 -6.829 1.00 91.19 242 ASP A O 1
ATOM 1989 N N . ASN A 1 243 ? 17.266 -22.570 -8.592 1.00 91.31 243 ASN A N 1
ATOM 1990 C CA . ASN A 1 243 ? 18.271 -23.564 -8.989 1.00 91.31 243 ASN A CA 1
ATOM 1991 C C . ASN A 1 243 ? 19.541 -23.520 -8.121 1.00 91.31 243 ASN A C 1
ATOM 1993 O O . ASN A 1 243 ? 20.456 -24.330 -8.301 1.00 91.31 243 ASN A O 1
ATOM 1997 N N . THR A 1 244 ? 19.624 -22.569 -7.189 1.00 89.50 244 THR A N 1
ATOM 1998 C CA . THR A 1 244 ? 20.718 -22.424 -6.224 1.00 89.50 244 THR A CA 1
ATOM 1999 C C . THR A 1 244 ? 20.210 -22.589 -4.794 1.00 89.50 244 THR A C 1
ATOM 2001 O O . THR A 1 244 ? 19.032 -22.397 -4.516 1.00 89.50 244 THR A O 1
ATOM 2004 N N . SER A 1 245 ? 21.114 -22.913 -3.867 1.00 89.94 245 SER A N 1
ATOM 2005 C CA . SER A 1 245 ? 20.817 -22.986 -2.431 1.00 89.94 245 SER A CA 1
ATOM 2006 C C . SER A 1 245 ? 21.825 -22.120 -1.666 1.00 89.94 245 SER A C 1
ATOM 2008 O O . SER A 1 245 ? 23.004 -22.492 -1.635 1.00 89.94 245 SER A O 1
ATOM 2010 N N . PRO A 1 246 ? 21.415 -20.990 -1.053 1.00 90.81 246 PRO A N 1
ATOM 2011 C CA . PRO A 1 246 ? 20.064 -20.400 -1.066 1.00 90.81 246 PRO A CA 1
ATOM 2012 C C . PRO A 1 246 ? 19.648 -19.899 -2.469 1.00 90.81 246 PRO A C 1
ATOM 2014 O O . PRO A 1 246 ? 20.518 -19.775 -3.345 1.00 90.81 246 PRO A O 1
ATOM 2017 N N . PRO A 1 247 ? 18.355 -19.604 -2.717 1.00 94.12 247 PRO A N 1
ATOM 2018 C CA . PRO A 1 247 ? 17.908 -19.115 -4.019 1.00 94.12 247 PRO A CA 1
ATOM 2019 C C . PRO A 1 247 ? 18.537 -17.752 -4.320 1.00 94.12 247 PRO A C 1
ATOM 2021 O O . PRO A 1 247 ? 18.886 -16.992 -3.412 1.00 94.12 247 PRO A O 1
ATOM 2024 N N . LYS A 1 248 ? 18.681 -17.402 -5.595 1.00 95.19 248 LYS A N 1
ATOM 2025 C CA . LYS A 1 248 ? 19.062 -16.042 -5.990 1.00 95.19 248 LYS A CA 1
ATOM 2026 C C . LYS A 1 248 ? 17.820 -15.240 -6.352 1.00 95.19 248 LYS A C 1
ATOM 2028 O O . LYS A 1 248 ? 16.886 -15.745 -6.964 1.00 95.19 248 LYS A O 1
ATOM 2033 N N . ILE A 1 249 ? 17.829 -13.956 -6.011 1.00 94.94 249 ILE A N 1
ATOM 2034 C CA . ILE A 1 249 ? 16.665 -13.076 -6.152 1.00 94.94 249 ILE A CA 1
ATOM 2035 C C . ILE A 1 249 ? 17.043 -11.866 -6.998 1.00 94.94 249 ILE A C 1
ATOM 2037 O O . ILE A 1 249 ? 18.146 -11.323 -6.873 1.00 94.94 249 ILE A O 1
ATOM 2041 N N . ARG A 1 250 ? 16.137 -11.416 -7.864 1.00 93.75 250 ARG A N 1
ATOM 2042 C CA . ARG A 1 250 ? 16.349 -10.195 -8.655 1.00 93.75 250 ARG A CA 1
ATOM 2043 C C . ARG A 1 250 ? 16.265 -8.943 -7.785 1.00 93.75 250 ARG A C 1
ATOM 2045 O O . ARG A 1 250 ? 15.621 -8.924 -6.741 1.00 93.75 250 ARG A O 1
ATOM 2052 N N . LYS A 1 251 ? 16.892 -7.858 -8.239 1.00 91.19 251 LYS A N 1
ATOM 2053 C CA . LYS A 1 251 ? 16.686 -6.523 -7.646 1.00 91.19 251 LYS A CA 1
ATOM 2054 C C . LYS A 1 251 ? 15.428 -5.858 -8.189 1.00 91.19 251 LYS A C 1
ATOM 2056 O O . LYS A 1 251 ? 14.745 -5.154 -7.452 1.00 91.19 251 LYS A O 1
ATOM 2061 N N . PHE A 1 252 ? 15.121 -6.112 -9.459 1.00 90.94 252 PHE A N 1
ATOM 2062 C CA . PHE A 1 252 ? 14.020 -5.499 -10.193 1.00 90.94 252 PHE A CA 1
ATOM 2063 C C . PHE A 1 252 ? 13.058 -6.552 -10.736 1.00 90.94 252 PHE A C 1
ATOM 2065 O O . PHE A 1 252 ? 13.462 -7.673 -11.050 1.00 90.94 252 PHE A O 1
ATOM 2072 N N . ILE A 1 253 ? 11.787 -6.176 -10.887 1.00 90.31 253 ILE A N 1
ATOM 2073 C CA . ILE A 1 253 ? 10.744 -7.072 -11.418 1.00 90.31 253 ILE A CA 1
ATOM 2074 C C . ILE A 1 253 ? 10.941 -7.396 -12.908 1.00 90.31 253 ILE A C 1
ATOM 2076 O O . ILE A 1 253 ? 10.403 -8.373 -13.420 1.00 90.31 253 ILE A O 1
ATOM 2080 N N . HIS A 1 254 ? 11.742 -6.600 -13.622 1.00 89.31 254 HIS A N 1
ATOM 2081 C CA . HIS A 1 254 ? 12.108 -6.819 -15.021 1.00 89.31 254 HIS A CA 1
ATOM 2082 C C . HIS A 1 254 ? 13.612 -6.570 -15.218 1.00 89.31 254 HIS A C 1
ATOM 2084 O O . HIS A 1 254 ? 14.189 -5.729 -14.530 1.00 89.31 254 HIS A O 1
ATOM 2090 N N . LYS A 1 255 ? 14.255 -7.311 -16.138 1.00 83.38 255 LYS A N 1
ATOM 2091 C CA . LYS A 1 255 ? 15.693 -7.160 -16.424 1.00 83.38 255 LYS A CA 1
ATOM 2092 C C . LYS A 1 255 ? 15.978 -5.777 -16.994 1.00 83.38 255 LYS A C 1
ATOM 2094 O O . LYS A 1 255 ? 15.325 -5.371 -17.952 1.00 83.38 255 LYS A O 1
ATOM 2099 N N . ARG A 1 256 ? 16.981 -5.075 -16.489 1.00 82.38 256 ARG A N 1
ATOM 2100 C CA . ARG A 1 256 ? 17.456 -3.852 -17.146 1.00 82.38 256 ARG A CA 1
ATOM 2101 C C . ARG A 1 256 ? 18.539 -4.165 -18.171 1.00 82.38 256 ARG A C 1
ATOM 2103 O O . ARG A 1 256 ? 19.287 -5.131 -18.020 1.00 82.38 256 ARG A O 1
ATOM 2110 N N . ASP A 1 257 ? 18.627 -3.335 -19.205 1.00 81.12 257 ASP A N 1
ATOM 2111 C CA . ASP A 1 257 ? 19.591 -3.514 -20.299 1.00 81.12 257 ASP A CA 1
ATOM 2112 C C . ASP A 1 257 ? 21.041 -3.462 -19.776 1.00 81.12 257 ASP A C 1
ATOM 2114 O O . ASP A 1 257 ? 21.922 -4.165 -20.267 1.00 81.12 257 ASP A O 1
ATOM 2118 N N . GLU A 1 258 ? 21.285 -2.653 -18.743 1.00 80.88 258 GLU A N 1
ATOM 2119 C CA . GLU A 1 258 ? 22.586 -2.454 -18.107 1.00 80.88 258 GLU A CA 1
ATOM 2120 C C . GLU A 1 258 ? 22.964 -3.511 -17.048 1.00 80.88 258 GLU A C 1
ATOM 2122 O O . GLU A 1 258 ? 24.106 -3.527 -16.574 1.00 80.88 258 GLU A O 1
ATOM 2127 N N . GLU A 1 259 ? 22.044 -4.404 -16.659 1.00 80.88 259 GLU A N 1
ATOM 2128 C CA . GLU A 1 259 ? 22.317 -5.444 -15.661 1.00 80.88 259 GLU A CA 1
ATOM 2129 C C . GLU A 1 259 ? 23.225 -6.549 -16.229 1.00 80.88 259 GLU A C 1
ATOM 2131 O O . GLU A 1 259 ? 22.830 -7.341 -17.089 1.00 80.88 259 GLU A O 1
ATOM 2136 N N . LYS A 1 260 ? 24.451 -6.644 -15.690 1.00 83.31 260 LYS A N 1
ATOM 2137 C CA . LYS A 1 260 ? 25.415 -7.714 -16.023 1.00 83.31 260 LYS A CA 1
ATOM 2138 C C . LYS A 1 260 ? 24.979 -9.097 -15.528 1.00 83.31 260 LYS A C 1
ATOM 2140 O O . LYS A 1 260 ? 25.325 -10.098 -16.146 1.00 83.31 260 LYS A O 1
ATOM 2145 N N . GLU A 1 261 ? 24.242 -9.145 -14.422 1.00 88.81 261 GLU A N 1
ATOM 2146 C CA . GLU A 1 261 ? 23.657 -10.351 -13.828 1.00 88.81 261 GLU A CA 1
ATOM 2147 C C . GLU A 1 261 ? 22.193 -10.041 -13.501 1.00 88.81 261 GLU A C 1
ATOM 2149 O O . GLU A 1 261 ? 21.886 -8.923 -13.102 1.00 88.81 261 GLU A O 1
ATOM 2154 N N . ALA A 1 262 ? 21.291 -11.003 -13.703 1.00 88.69 262 ALA A N 1
ATOM 2155 C CA . ALA A 1 262 ? 19.863 -10.810 -13.448 1.00 88.69 262 ALA A CA 1
ATOM 2156 C C . ALA A 1 262 ? 19.451 -11.147 -12.006 1.00 88.69 262 ALA A C 1
ATOM 2158 O O . ALA A 1 262 ? 18.474 -10.581 -11.521 1.00 88.69 262 ALA A O 1
ATOM 2159 N N . TYR A 1 263 ? 20.175 -12.055 -11.346 1.00 94.75 263 TYR A N 1
ATOM 2160 C CA . TYR A 1 263 ? 19.833 -12.641 -10.051 1.00 94.75 263 TYR A CA 1
ATOM 2161 C C . TYR A 1 263 ? 20.995 -12.484 -9.079 1.00 94.75 263 TYR A C 1
ATOM 2163 O O . TYR A 1 263 ? 22.145 -12.661 -9.456 1.00 94.75 263 TYR A O 1
ATOM 2171 N N . TYR A 1 264 ? 20.708 -12.177 -7.822 1.00 94.75 264 TYR A N 1
ATOM 2172 C CA . TYR A 1 264 ? 21.717 -11.816 -6.833 1.00 94.75 264 TYR A CA 1
ATOM 2173 C C . TYR A 1 264 ? 21.562 -12.665 -5.568 1.00 94.75 264 TYR A C 1
ATOM 2175 O O . TYR A 1 264 ? 20.445 -13.000 -5.172 1.00 94.75 264 TYR A O 1
ATOM 2183 N N . SER A 1 265 ? 22.684 -12.996 -4.924 1.00 94.00 265 SER A N 1
ATOM 2184 C CA . SER A 1 265 ? 22.679 -13.588 -3.580 1.00 94.00 265 SER A CA 1
ATOM 2185 C C . SER A 1 265 ? 22.224 -12.574 -2.526 1.00 94.00 265 SER A C 1
ATOM 2187 O O . SER A 1 265 ? 22.224 -11.367 -2.782 1.00 94.00 265 SER A O 1
ATOM 2189 N N . GLU A 1 266 ? 21.885 -13.065 -1.331 1.00 92.31 266 GLU A N 1
ATOM 2190 C CA . GLU A 1 266 ? 21.483 -12.249 -0.175 1.00 92.31 266 GLU A CA 1
ATOM 2191 C C . GLU A 1 266 ? 22.477 -11.114 0.108 1.00 92.31 266 GLU A C 1
ATOM 2193 O O . GLU A 1 266 ? 22.101 -9.947 0.170 1.00 92.31 266 GLU A O 1
ATOM 2198 N N . GLU A 1 267 ? 23.768 -11.441 0.144 1.00 91.81 267 GLU A N 1
ATOM 2199 C CA . GLU A 1 267 ? 24.874 -10.510 0.414 1.00 91.81 267 GLU A CA 1
ATOM 2200 C C . GLU A 1 267 ? 24.910 -9.314 -0.552 1.00 91.81 267 GLU A C 1
ATOM 2202 O O . GLU A 1 267 ? 25.364 -8.223 -0.210 1.00 91.81 267 GLU A O 1
ATOM 2207 N N . ASN A 1 268 ? 24.447 -9.533 -1.785 1.00 92.88 268 ASN A N 1
ATOM 2208 C CA . ASN A 1 268 ? 24.552 -8.588 -2.891 1.00 92.88 268 ASN A CA 1
ATOM 2209 C C . ASN A 1 268 ? 23.208 -7.953 -3.263 1.00 92.88 268 ASN A C 1
ATOM 2211 O O . ASN A 1 268 ? 23.145 -7.176 -4.229 1.00 92.88 268 ASN A O 1
ATOM 2215 N N . ASN A 1 269 ? 22.136 -8.273 -2.533 1.00 92.44 269 ASN A N 1
ATOM 2216 C CA . ASN A 1 269 ? 20.791 -7.795 -2.803 1.00 92.44 269 ASN A CA 1
ATOM 2217 C C . ASN A 1 269 ? 20.155 -7.178 -1.545 1.00 92.44 269 ASN A C 1
ATOM 2219 O O . ASN A 1 269 ? 19.630 -7.905 -0.706 1.00 92.44 269 ASN A O 1
ATOM 2223 N N . PRO A 1 270 ? 20.098 -5.838 -1.430 1.00 90.25 270 PRO A N 1
ATOM 2224 C CA . PRO A 1 270 ? 19.480 -5.185 -0.272 1.00 90.25 270 PRO A CA 1
ATOM 2225 C C . PRO A 1 270 ? 17.964 -5.419 -0.183 1.00 90.25 270 PRO A C 1
ATOM 2227 O O . PRO A 1 270 ? 17.350 -5.100 0.831 1.00 90.25 270 PRO A O 1
ATOM 2230 N N . TYR A 1 271 ? 17.349 -5.953 -1.239 1.00 91.00 271 TYR A N 1
ATOM 2231 C CA . TYR A 1 271 ? 15.927 -6.261 -1.294 1.00 91.00 271 TYR A CA 1
ATOM 2232 C C . TYR A 1 271 ? 15.648 -7.758 -1.191 1.00 91.00 271 TYR A C 1
ATOM 2234 O O . TYR A 1 271 ? 14.502 -8.153 -1.368 1.00 91.00 271 TYR A O 1
ATOM 2242 N N . TYR A 1 272 ? 16.655 -8.587 -0.900 1.00 92.88 272 TYR A N 1
ATOM 2243 C CA . TYR A 1 272 ? 16.544 -10.045 -0.942 1.00 92.88 272 TYR A CA 1
ATOM 2244 C C . TYR A 1 272 ? 15.307 -10.567 -0.196 1.00 92.88 272 TYR A C 1
ATOM 2246 O O . TYR A 1 272 ? 14.469 -11.233 -0.792 1.00 92.88 272 TYR A O 1
ATOM 2254 N N . HIS A 1 273 ? 15.112 -10.145 1.056 1.00 91.81 273 HIS A N 1
ATOM 2255 C CA . HIS A 1 273 ? 13.968 -10.552 1.885 1.00 91.81 273 HIS A CA 1
ATOM 2256 C C . HIS A 1 273 ? 12.652 -9.834 1.543 1.00 91.81 273 HIS A C 1
ATOM 2258 O O . HIS A 1 273 ? 11.585 -10.246 1.994 1.00 91.81 273 HIS A O 1
ATOM 2264 N N . SER A 1 274 ? 12.681 -8.791 0.701 1.00 90.38 274 SER A N 1
ATOM 2265 C CA . SER A 1 274 ? 11.460 -8.103 0.241 1.00 90.38 274 SER A CA 1
ATOM 2266 C C . SER A 1 274 ? 10.597 -8.992 -0.651 1.00 90.38 274 SER A C 1
ATOM 2268 O O . SER A 1 274 ? 9.402 -8.733 -0.784 1.00 90.38 274 SER A O 1
ATOM 2270 N N . ILE A 1 275 ? 11.169 -10.059 -1.219 1.00 91.12 275 ILE A N 1
ATOM 2271 C CA . ILE A 1 275 ? 10.424 -11.047 -1.998 1.00 91.12 275 ILE A CA 1
ATOM 2272 C C . ILE A 1 275 ? 9.296 -11.701 -1.198 1.00 91.12 275 ILE A C 1
ATOM 2274 O O . ILE A 1 275 ? 8.220 -11.950 -1.730 1.00 91.12 275 ILE A O 1
ATOM 2278 N N . LEU A 1 276 ? 9.500 -11.900 0.106 1.00 91.12 276 LEU A N 1
ATOM 2279 C CA . LEU A 1 276 ? 8.518 -12.530 0.988 1.00 91.12 276 LEU A CA 1
ATOM 2280 C C . LEU A 1 276 ? 7.243 -11.694 1.111 1.00 91.12 276 LEU A C 1
ATOM 2282 O O . LEU A 1 276 ? 6.174 -12.218 1.427 1.00 91.12 276 LEU A O 1
ATOM 2286 N N . ASN A 1 277 ? 7.334 -10.398 0.809 1.00 89.06 277 ASN A N 1
ATOM 2287 C CA . ASN A 1 277 ? 6.178 -9.527 0.800 1.00 89.06 277 ASN A CA 1
ATOM 2288 C C . ASN A 1 277 ? 5.191 -9.854 -0.324 1.00 89.06 277 ASN A C 1
ATOM 2290 O O . ASN A 1 277 ? 4.035 -9.484 -0.195 1.00 89.06 277 ASN A O 1
ATOM 2294 N N . TRP A 1 278 ? 5.586 -10.588 -1.367 1.00 90.44 278 TRP A N 1
ATOM 2295 C CA . TRP A 1 278 ? 4.685 -11.030 -2.440 1.00 90.44 278 TRP A CA 1
ATOM 2296 C C . TRP A 1 278 ? 3.705 -12.130 -2.006 1.00 90.44 278 TRP A C 1
ATOM 2298 O O . TRP A 1 278 ? 2.803 -12.484 -2.760 1.00 90.44 278 TRP A O 1
ATOM 2308 N N . SER A 1 279 ? 3.827 -12.642 -0.779 1.00 88.62 279 SER A N 1
ATOM 2309 C CA . SER A 1 279 ? 2.956 -13.690 -0.231 1.00 88.62 279 SER A CA 1
ATOM 2310 C C . SER A 1 279 ? 1.471 -13.319 -0.192 1.00 88.62 279 SER A C 1
ATOM 2312 O O . SER A 1 279 ? 0.646 -14.224 -0.241 1.00 88.62 279 SER A O 1
ATOM 2314 N N . PHE A 1 280 ? 1.095 -12.031 -0.194 1.00 85.56 280 PHE A N 1
ATOM 2315 C CA . PHE A 1 280 ? -0.320 -11.644 -0.322 1.00 85.56 280 PHE A CA 1
ATOM 2316 C C . PHE A 1 280 ? -0.945 -12.067 -1.663 1.00 85.56 280 PHE A C 1
ATOM 2318 O O . PHE A 1 280 ? -2.160 -12.223 -1.728 1.00 85.56 280 PHE A O 1
ATOM 2325 N N . LEU A 1 281 ? -0.145 -12.284 -2.718 1.00 89.88 281 LEU A N 1
ATOM 2326 C CA . LEU A 1 281 ? -0.632 -12.857 -3.981 1.00 89.88 281 LEU A CA 1
ATOM 2327 C C . LEU A 1 281 ? -0.876 -14.369 -3.892 1.00 89.88 281 LEU A C 1
ATOM 2329 O O . LEU A 1 281 ? -1.534 -14.923 -4.771 1.00 89.88 281 LEU A O 1
ATOM 2333 N N . GLY A 1 282 ? -0.413 -15.025 -2.822 1.00 87.06 282 GLY A N 1
ATOM 2334 C CA . GLY A 1 282 ? -0.697 -16.432 -2.533 1.00 87.06 282 GLY A CA 1
ATOM 2335 C C . GLY A 1 282 ? -2.192 -16.747 -2.433 1.00 87.06 282 GLY A C 1
ATOM 2336 O O . GLY A 1 282 ? -2.587 -17.886 -2.659 1.00 87.06 282 GLY A O 1
ATOM 2337 N N . ASN A 1 283 ? -3.023 -15.729 -2.180 1.00 84.56 283 ASN A N 1
ATOM 2338 C CA . ASN A 1 283 ? -4.481 -15.843 -2.177 1.00 84.56 283 ASN A CA 1
ATOM 2339 C C . ASN A 1 283 ? -5.060 -16.135 -3.571 1.00 84.56 283 ASN A C 1
ATOM 2341 O O . ASN A 1 283 ? -6.117 -16.749 -3.670 1.00 84.56 283 ASN A O 1
ATOM 2345 N N . TYR A 1 284 ? -4.378 -15.714 -4.643 1.00 86.50 284 TYR A N 1
ATOM 2346 C CA . TYR A 1 284 ? -4.804 -15.980 -6.023 1.00 86.50 284 TYR A CA 1
ATOM 2347 C C . TYR A 1 284 ? -4.058 -17.144 -6.653 1.00 86.50 284 TYR A C 1
ATOM 2349 O O . TYR A 1 284 ? -4.647 -17.912 -7.409 1.00 86.50 284 TYR A O 1
ATOM 2357 N N . ASP A 1 285 ? -2.765 -17.275 -6.354 1.00 90.12 285 ASP A N 1
ATOM 2358 C CA . ASP A 1 285 ? -1.949 -18.359 -6.881 1.00 90.12 285 ASP A CA 1
ATOM 2359 C C . ASP A 1 285 ? -1.111 -18.996 -5.777 1.00 90.12 285 ASP A C 1
ATOM 2361 O O . ASP A 1 285 ? -0.093 -18.464 -5.323 1.00 90.12 285 ASP A O 1
ATOM 2365 N N . LYS A 1 286 ? -1.520 -20.205 -5.394 1.00 88.00 286 LYS A N 1
ATOM 2366 C CA . LYS A 1 286 ? -0.817 -21.015 -4.405 1.00 88.00 286 LYS A CA 1
ATOM 2367 C C . LYS A 1 286 ? 0.652 -21.257 -4.776 1.00 88.00 286 LYS A C 1
ATOM 2369 O O . LYS A 1 286 ? 1.480 -21.353 -3.877 1.00 88.00 286 LYS A O 1
ATOM 2374 N N . LYS A 1 287 ? 1.015 -21.298 -6.063 1.00 89.62 287 LYS A N 1
ATOM 2375 C CA . LYS A 1 287 ? 2.416 -21.485 -6.478 1.00 89.62 287 LYS A CA 1
ATOM 2376 C C . LYS A 1 287 ? 3.316 -20.351 -6.000 1.00 89.62 287 LYS A C 1
ATOM 2378 O O . LYS A 1 287 ? 4.472 -20.602 -5.670 1.00 89.62 287 LYS A O 1
ATOM 2383 N N . VAL A 1 288 ? 2.794 -19.122 -5.924 1.00 91.31 288 VAL A N 1
ATOM 2384 C CA . VAL A 1 288 ? 3.529 -17.988 -5.346 1.00 91.31 288 VAL A CA 1
ATOM 2385 C C . VAL A 1 288 ? 3.865 -18.286 -3.893 1.00 91.31 288 VAL A C 1
ATOM 2387 O O . VAL A 1 288 ? 5.006 -18.109 -3.472 1.00 91.31 288 VAL A O 1
ATOM 2390 N N . PHE A 1 289 ? 2.879 -18.770 -3.137 1.00 88.81 289 PHE A N 1
ATOM 2391 C CA . PHE A 1 289 ? 3.064 -19.126 -1.739 1.00 88.81 289 PHE A CA 1
ATOM 2392 C C . PHE A 1 289 ? 4.073 -20.261 -1.570 1.00 88.81 289 PHE A C 1
ATOM 2394 O O . PHE A 1 289 ? 5.027 -20.092 -0.819 1.00 88.81 289 PHE A O 1
ATOM 2401 N N . ASP A 1 290 ? 3.922 -21.357 -2.317 1.00 90.25 290 ASP A N 1
ATOM 2402 C CA . ASP A 1 290 ? 4.822 -22.514 -2.246 1.00 90.25 290 ASP A CA 1
ATOM 2403 C C . ASP A 1 290 ? 6.285 -22.101 -2.543 1.00 90.25 290 ASP A C 1
ATOM 2405 O O . ASP A 1 290 ? 7.217 -22.507 -1.846 1.00 90.25 290 ASP A O 1
ATOM 2409 N N . LYS A 1 291 ? 6.504 -21.217 -3.529 1.00 91.62 291 LYS A N 1
ATOM 2410 C CA . LYS A 1 291 ? 7.844 -20.735 -3.915 1.00 91.62 291 LYS A CA 1
ATOM 2411 C C . LYS A 1 291 ? 8.453 -19.765 -2.893 1.00 91.62 291 LYS A C 1
ATOM 2413 O O . LYS A 1 291 ? 9.660 -19.793 -2.627 1.00 91.62 291 LYS A O 1
ATOM 2418 N N . ILE A 1 292 ? 7.625 -18.918 -2.279 1.00 91.38 292 ILE A N 1
ATOM 2419 C CA . ILE A 1 292 ? 8.041 -18.024 -1.189 1.00 91.38 292 ILE A CA 1
ATOM 2420 C C . ILE A 1 292 ? 8.323 -18.812 0.093 1.00 91.38 292 ILE A C 1
ATOM 2422 O O . ILE A 1 292 ? 9.298 -18.502 0.774 1.00 91.38 292 ILE A O 1
ATOM 2426 N N . GLU A 1 293 ? 7.524 -19.832 0.416 1.00 89.50 293 GLU A N 1
ATOM 2427 C CA . GLU A 1 293 ? 7.724 -20.700 1.584 1.00 89.50 293 GLU A CA 1
ATOM 2428 C C . GLU A 1 293 ? 9.066 -21.431 1.479 1.00 89.50 293 GLU A C 1
ATOM 2430 O O . GLU A 1 293 ? 9.873 -21.349 2.402 1.00 89.50 293 GLU A O 1
ATOM 2435 N N . GLN A 1 294 ? 9.382 -22.005 0.315 1.00 90.06 294 GLN A N 1
ATOM 2436 C CA . GLN A 1 294 ? 10.697 -22.596 0.058 1.00 90.06 294 GLN A CA 1
ATOM 2437 C C . GLN A 1 294 ? 11.836 -21.578 0.237 1.00 90.06 294 GLN A C 1
ATOM 2439 O O . GLN A 1 294 ? 12.859 -21.880 0.854 1.00 90.06 294 GLN A O 1
ATOM 2444 N N . THR A 1 295 ? 11.663 -20.358 -0.282 1.00 90.69 295 THR A N 1
ATOM 2445 C CA . THR A 1 295 ? 12.651 -19.280 -0.116 1.00 90.69 295 THR A CA 1
ATOM 2446 C C . THR A 1 295 ? 12.837 -18.933 1.360 1.00 90.69 295 THR A C 1
ATOM 2448 O O . THR A 1 295 ? 13.970 -18.802 1.822 1.00 90.69 295 THR A O 1
ATOM 2451 N N . TYR A 1 296 ? 11.742 -18.828 2.117 1.00 91.06 296 TYR A N 1
ATOM 2452 C CA . TYR A 1 296 ? 11.761 -18.565 3.551 1.00 91.06 296 TYR A CA 1
ATOM 2453 C C . TYR A 1 296 ? 12.489 -19.675 4.312 1.00 91.06 296 TYR A C 1
ATOM 2455 O O . TYR A 1 296 ? 13.411 -19.374 5.062 1.00 91.06 296 TYR A O 1
ATOM 2463 N N . GLU A 1 297 ? 12.147 -20.946 4.099 1.00 90.31 297 GLU A N 1
ATOM 2464 C CA . GLU A 1 297 ? 12.786 -22.079 4.782 1.00 90.31 297 GLU A CA 1
ATOM 2465 C C . GLU A 1 297 ? 14.307 -22.097 4.593 1.00 90.31 297 GLU A C 1
ATOM 2467 O O . GLU A 1 297 ? 15.046 -22.335 5.548 1.00 90.31 297 GLU A O 1
ATOM 2472 N N . GLN A 1 298 ? 14.783 -21.787 3.385 1.00 90.25 298 GLN A N 1
ATOM 2473 C CA . GLN A 1 298 ? 16.212 -21.800 3.060 1.00 90.25 298 GLN A CA 1
ATOM 2474 C C . GLN A 1 298 ? 16.991 -20.598 3.610 1.00 90.25 298 GLN A C 1
ATOM 2476 O O . GLN A 1 298 ? 18.218 -20.648 3.677 1.00 90.25 298 GLN A O 1
ATOM 2481 N N . THR A 1 299 ? 16.306 -19.513 3.974 1.00 88.38 299 THR A N 1
ATOM 2482 C CA . THR A 1 299 ? 16.938 -18.221 4.306 1.00 88.38 299 THR A CA 1
ATOM 2483 C C . THR A 1 299 ? 16.558 -17.715 5.700 1.00 88.38 299 THR A C 1
ATOM 2485 O O . THR A 1 299 ? 17.112 -16.741 6.197 1.00 88.38 299 THR A O 1
ATOM 2488 N N . ASN A 1 300 ? 15.643 -18.394 6.396 1.00 88.44 300 ASN A N 1
ATOM 2489 C CA . ASN A 1 300 ? 15.143 -17.976 7.704 1.00 88.44 300 ASN A CA 1
ATOM 2490 C C . ASN A 1 300 ? 16.264 -17.852 8.746 1.00 88.44 300 ASN A C 1
ATOM 2492 O O . ASN A 1 300 ? 16.207 -16.988 9.614 1.00 88.44 300 ASN A O 1
ATOM 2496 N N . GLU A 1 301 ? 17.309 -18.673 8.703 1.00 87.88 301 GLU A N 1
ATOM 2497 C CA . GLU A 1 301 ? 18.382 -18.581 9.702 1.00 87.88 301 GLU A CA 1
ATOM 2498 C C . GLU A 1 301 ? 19.153 -17.253 9.638 1.00 87.88 301 GLU A C 1
ATOM 2500 O O . GLU A 1 301 ? 19.594 -16.770 10.683 1.00 87.88 301 GLU A O 1
ATOM 2505 N N . THR A 1 302 ? 19.247 -16.629 8.459 1.00 88.44 302 THR A N 1
ATOM 2506 C CA . THR A 1 302 ? 20.003 -15.385 8.236 1.00 88.44 302 THR A CA 1
ATOM 2507 C C . THR A 1 302 ? 19.168 -14.121 8.433 1.00 88.44 302 THR A C 1
ATOM 2509 O O . THR A 1 302 ? 19.726 -13.052 8.678 1.00 88.44 302 THR A O 1
ATOM 2512 N N . MET A 1 303 ? 17.837 -14.239 8.422 1.00 90.62 303 MET A N 1
ATOM 2513 C CA . MET A 1 303 ? 16.933 -13.106 8.619 1.00 90.62 303 MET A CA 1
ATOM 2514 C C . MET A 1 303 ? 17.090 -12.444 9.992 1.00 90.62 303 MET A C 1
ATOM 2516 O O . MET A 1 303 ? 17.186 -13.094 11.042 1.00 90.62 303 MET A O 1
ATOM 2520 N N . THR A 1 304 ? 16.973 -11.122 9.995 1.00 91.25 304 THR A N 1
ATOM 2521 C CA . THR A 1 304 ? 16.761 -10.330 11.205 1.00 91.25 304 THR A CA 1
ATOM 2522 C C . THR A 1 304 ? 15.418 -10.666 11.859 1.00 91.25 304 THR A C 1
ATOM 2524 O O . THR A 1 304 ? 14.484 -11.178 11.236 1.00 91.25 304 THR A O 1
ATOM 2527 N N . THR A 1 305 ? 15.274 -10.327 13.142 1.00 89.62 305 THR A N 1
ATOM 2528 C CA . THR A 1 305 ? 14.001 -10.484 13.864 1.00 89.62 305 THR A CA 1
ATOM 2529 C C . THR A 1 305 ? 12.849 -9.754 13.168 1.00 89.62 305 THR A C 1
ATOM 2531 O O . THR A 1 305 ? 11.733 -10.266 13.126 1.00 89.62 305 THR A O 1
ATOM 2534 N N . GLU A 1 306 ? 13.105 -8.572 12.607 1.00 86.56 306 GLU A N 1
ATOM 2535 C CA . GLU A 1 306 ? 12.090 -7.775 11.916 1.00 86.56 306 GLU A CA 1
ATOM 2536 C C . GLU A 1 306 ? 11.599 -8.458 10.632 1.00 86.56 306 GLU A C 1
ATOM 2538 O O . GLU A 1 306 ? 10.391 -8.545 10.408 1.00 86.56 306 GLU A O 1
ATOM 2543 N N . GLU A 1 307 ? 12.514 -8.998 9.826 1.00 88.88 307 GLU A N 1
ATOM 2544 C CA . GLU A 1 307 ? 12.185 -9.729 8.596 1.00 88.88 307 GLU A CA 1
ATOM 2545 C C . GLU A 1 307 ? 11.364 -10.985 8.888 1.00 88.88 307 GLU A C 1
ATOM 2547 O O . GLU A 1 307 ? 10.333 -11.205 8.252 1.00 88.88 307 GLU A O 1
ATOM 2552 N N . LYS A 1 308 ? 11.741 -11.754 9.918 1.00 88.56 308 LYS A N 1
ATOM 2553 C CA . LYS A 1 308 ? 10.976 -12.935 10.352 1.00 88.56 308 LYS A CA 1
ATOM 2554 C C . LYS A 1 308 ? 9.556 -12.575 10.753 1.00 88.56 308 LYS A C 1
ATOM 2556 O O . LYS A 1 308 ? 8.607 -13.221 10.316 1.00 88.56 308 LYS A O 1
ATOM 2561 N N . LEU A 1 309 ? 9.404 -11.539 11.577 1.00 84.06 309 LEU A N 1
ATOM 2562 C CA . LEU A 1 309 ? 8.093 -11.096 12.045 1.00 84.06 309 LEU A CA 1
ATOM 2563 C C . LEU A 1 309 ? 7.209 -10.631 10.884 1.00 84.06 309 LEU A C 1
ATOM 2565 O O . LEU A 1 309 ? 6.025 -10.966 10.855 1.00 84.06 309 LEU A O 1
ATOM 2569 N N . ARG A 1 310 ? 7.777 -9.901 9.915 1.00 81.94 310 ARG A N 1
ATOM 2570 C CA . ARG A 1 310 ? 7.063 -9.482 8.700 1.00 81.94 310 ARG A CA 1
ATOM 2571 C C . ARG A 1 310 ? 6.644 -10.680 7.854 1.00 81.94 310 ARG A C 1
ATOM 2573 O O . ARG A 1 310 ? 5.463 -10.787 7.534 1.00 81.94 310 ARG A O 1
ATOM 2580 N N . SER A 1 311 ? 7.574 -11.591 7.562 1.00 83.69 311 SER A N 1
ATOM 2581 C CA . SER A 1 311 ? 7.309 -12.807 6.784 1.00 83.69 311 SER A CA 1
ATOM 2582 C C . SER A 1 311 ? 6.187 -13.641 7.407 1.00 83.69 311 SER A C 1
ATOM 2584 O O . SER A 1 311 ? 5.194 -13.935 6.748 1.00 83.69 311 SER A O 1
ATOM 2586 N N . ILE A 1 312 ? 6.268 -13.924 8.712 1.00 82.81 312 ILE A N 1
ATOM 2587 C CA . ILE A 1 312 ? 5.246 -14.695 9.435 1.00 82.81 312 ILE A CA 1
ATOM 2588 C C . ILE A 1 312 ? 3.888 -13.986 9.406 1.00 82.81 312 ILE A C 1
ATOM 2590 O O . ILE A 1 312 ? 2.855 -14.628 9.224 1.00 82.81 312 ILE A O 1
ATOM 2594 N N . ALA A 1 313 ? 3.860 -12.663 9.587 1.00 78.44 313 ALA A N 1
ATOM 2595 C CA . ALA A 1 313 ? 2.606 -11.918 9.565 1.00 78.44 313 ALA A CA 1
ATOM 2596 C C . ALA A 1 313 ? 1.907 -12.008 8.202 1.00 78.44 313 ALA A C 1
ATOM 2598 O O . ALA A 1 313 ? 0.683 -12.133 8.159 1.00 78.44 313 ALA A O 1
ATOM 2599 N N . LEU A 1 314 ? 2.675 -11.951 7.114 1.00 77.69 314 LEU A N 1
ATOM 2600 C CA . LEU A 1 314 ? 2.154 -12.069 5.759 1.00 77.69 314 LEU A CA 1
ATOM 2601 C C . LEU A 1 314 ? 1.750 -13.506 5.423 1.00 77.69 314 LEU A C 1
ATOM 2603 O O . LEU A 1 314 ? 0.662 -13.714 4.895 1.00 77.69 314 LEU A O 1
ATOM 2607 N N . TYR A 1 315 ? 2.570 -14.484 5.816 1.00 80.00 315 TYR A N 1
ATOM 2608 C CA . TYR A 1 315 ? 2.270 -15.912 5.707 1.00 80.00 315 TYR A CA 1
ATOM 2609 C C . TYR A 1 315 ? 0.910 -16.236 6.325 1.00 80.00 315 TYR A C 1
ATOM 2611 O O . TYR A 1 315 ? 0.036 -16.800 5.672 1.00 80.00 315 TYR A O 1
ATOM 2619 N N . LEU A 1 316 ? 0.705 -15.821 7.577 1.00 80.44 316 LEU A N 1
ATOM 2620 C CA . LEU A 1 316 ? -0.545 -16.056 8.293 1.00 80.44 316 LEU A CA 1
ATOM 2621 C C . LEU A 1 316 ? -1.717 -15.288 7.681 1.00 80.44 316 LEU A C 1
ATOM 2623 O O . LEU A 1 316 ? -2.842 -15.765 7.714 1.00 80.44 316 LEU A O 1
ATOM 2627 N N . TYR A 1 317 ? -1.477 -14.095 7.136 1.00 75.44 317 TYR A N 1
ATOM 2628 C CA . TYR A 1 317 ? -2.528 -13.335 6.464 1.00 75.44 317 TYR A CA 1
ATOM 2629 C C . TYR A 1 317 ? -2.990 -14.008 5.167 1.00 75.44 317 TYR A C 1
ATOM 2631 O O . TYR A 1 317 ? -4.185 -13.993 4.890 1.00 75.44 317 TYR A O 1
ATOM 2639 N N . ALA A 1 318 ? -2.064 -14.574 4.391 1.00 77.62 318 ALA A N 1
ATOM 2640 C CA . ALA A 1 318 ? -2.396 -15.253 3.146 1.00 77.62 318 ALA A CA 1
ATOM 2641 C C . ALA A 1 318 ? -3.065 -16.615 3.394 1.00 77.62 318 ALA A C 1
ATOM 2643 O O . ALA A 1 318 ? -4.063 -16.948 2.775 1.00 77.62 318 ALA A O 1
ATOM 2644 N N . LYS A 1 319 ? -2.548 -17.389 4.353 1.00 71.25 319 LYS A N 1
ATOM 2645 C CA . LYS A 1 319 ? -3.017 -18.754 4.629 1.00 71.25 319 LYS A CA 1
ATOM 2646 C C . LYS A 1 319 ? -4.441 -18.843 5.191 1.00 71.25 319 LYS A C 1
ATOM 2648 O O . LYS A 1 319 ? -5.101 -19.857 4.994 1.00 71.25 319 LYS A O 1
ATOM 2653 N N . GLU A 1 320 ? -4.876 -17.828 5.932 1.00 69.06 320 GLU A N 1
ATOM 2654 C CA . GLU A 1 320 ? -6.152 -17.831 6.667 1.00 69.06 320 GLU A CA 1
ATOM 2655 C C . GLU A 1 320 ? -7.291 -17.106 5.921 1.00 69.06 320 GLU A C 1
ATOM 2657 O O . GLU A 1 320 ? -8.380 -16.949 6.475 1.00 69.06 320 GLU A O 1
ATOM 2662 N N . LYS A 1 321 ? -7.045 -16.623 4.695 1.00 64.88 321 LYS A N 1
ATOM 2663 C CA . LYS A 1 321 ? -8.059 -16.023 3.814 1.00 64.88 321 LYS A CA 1
ATOM 2664 C C . LYS A 1 321 ? -8.510 -17.011 2.745 1.00 64.88 321 LYS A C 1
ATOM 2666 O O . LYS A 1 321 ? -9.717 -16.975 2.425 1.00 64.88 321 LYS A O 1
#

Organism: NCBI:txid195088

Solvent-accessible surface area (backbone atoms only — not comparable to full-atom values): 17580 Å² total; per-residue (Å²): 95,35,94,59,66,75,44,61,68,53,52,64,64,41,52,63,53,55,55,50,55,65,57,61,13,21,45,70,67,70,38,57,37,56,80,83,68,84,43,42,45,64,37,56,50,57,73,7,64,90,50,80,61,75,45,23,48,68,48,55,39,59,50,10,65,61,36,32,64,54,50,49,49,29,51,49,35,68,75,64,72,39,68,96,44,44,72,55,28,55,51,49,52,56,51,41,52,54,34,56,53,71,64,71,40,74,91,22,48,43,76,77,52,99,61,23,24,44,62,42,41,69,69,60,97,75,75,76,23,13,74,92,82,36,69,45,54,62,57,50,36,29,26,24,46,22,30,44,37,46,47,22,66,76,69,75,46,63,90,46,53,65,59,45,52,13,31,49,40,34,43,62,75,69,50,51,41,81,39,80,92,58,56,19,56,43,45,51,53,48,50,91,86,42,88,75,91,46,51,23,37,44,52,60,43,39,45,23,51,51,11,51,48,40,24,37,78,75,40,68,43,76,84,62,52,71,75,55,51,51,18,49,43,36,37,49,72,71,33,47,44,73,93,45,89,62,52,26,30,30,62,32,67,49,87,55,94,84,53,91,64,73,60,30,48,64,95,76,27,100,46,48,74,38,61,48,63,52,27,64,44,23,68,81,36,58,66,44,31,57,54,42,50,54,50,41,72,65,43,53,88,79,50,52,75,67,54,50,53,52,41,50,42,36,50,42,56,28,74,66,107

Nearest PDB structures (foldseek):
  8h1l-assembly1_A  TM=5.271E-01  e=1.056E-02  Runella slithyformis
  8h1l-assembly2_D  TM=5.328E-01  e=2.545E-02  Runella slithyformis
  3acs-assembly1_B  TM=5.113E-01  e=3.739E-01  Cellulomonas gilvus ATCC 13127

Sequence (321 aa):
MYKATGDEKYLELFVPQADYIFTQTDEKLGVESFTDTNLSLPAWSDRGHYTAGKFNYTYPVHTGMITLPILRFVETVKSNDLDQFEDKADKFLKLSGRALAIHNKDNMWRDFSESEGFYMGHSYGQGIVSEAGKIGVPNRISIYLAACGLYDKMNGSNIYTERINKSLNYIKNSLLKYDEEYDSYYWSYWEEQTLEKPWEDISHATITLYGIYILHEEGGFSVFRDKDFEKFANNIDKIIDDNTSPPKIRKFIHKRDEEKEAYYSEENNPYYHSILNWSFLGNYDKKVFDKIEQTYEQTNETMTTEEKLRSIALYLYAKEK

Mean predicted aligned error: 5.53 Å

Radius of gyration: 19.79 Å; Cα contacts (8 Å, |Δi|>4): 498; chains: 1; bounding box: 45×52×47 Å